Protein AF-A0A3B3ZTT0-F1 (afdb_monomer)

Secondary structure (DSSP, 8-state):
---------------------SS-HHHHHHHHHHHHHHHHHHHHHHHHS-SHHHHHHHHHT-S-HHHHHHHHHHHHHHHHHHHHHHHHHHHHHHHHHHHHHHHHHHHHHHHHHHHHHHHHHHHHHHHHHHHHHHHHHHHHHH-SHHHHHHHHHHHHHHHSS--HHHHHHHHHHHHHHHHHHHHHHHHHHHHHHHHHHHHHHHHHHHHHHHHHHHHHHHHHHHHHHHHTGGGS---------------

InterPro domains:
  IPR051293 Microtubule-associated tumor suppressor/Coiled-coil domain-containing protein 69 [PTHR24200] (28-184)
  IPR060408 MTUS1/CCDC69, second coiled-coil domain [PF27558] (164-227)

Solvent-accessible surface area (backbone atoms only — not comparable to full-atom values): 14597 Å² total; per-residue (Å²): 132,89,83,80,81,79,79,79,80,92,79,80,82,87,72,88,82,75,88,80,97,68,95,56,70,64,65,55,50,50,55,52,46,54,51,50,53,52,51,50,53,51,50,53,50,41,72,68,42,74,60,69,70,56,30,51,58,61,51,73,77,51,93,53,62,70,59,48,53,52,52,50,52,50,52,52,48,53,52,51,50,53,51,51,53,51,49,53,52,48,52,52,52,53,48,54,53,50,53,52,50,50,53,51,51,51,53,50,51,52,51,51,52,52,51,50,54,52,52,49,53,52,51,53,53,52,51,52,51,49,50,53,50,51,50,51,53,48,51,59,71,70,44,57,58,70,59,51,52,53,50,48,56,51,46,35,74,74,71,40,76,90,43,74,67,54,57,51,50,50,55,53,51,49,52,53,49,52,54,51,49,50,54,50,50,52,53,52,52,51,51,51,51,53,53,50,52,53,51,54,51,47,66,60,44,53,59,52,53,54,50,51,52,50,53,50,52,50,49,51,53,52,52,50,51,62,77,48,50,93,74,62,88,83,80,86,77,85,89,80,85,83,89,79,86,89,132

pLDDT: mean 83.32, std 19.24, range [33.19, 98.62]

Sequence (247 aa):
GKKSEKRLNLSKLDCPLLLDPSCGSDVCLEKQLEKFEWQLRTLKEVLSANGNAARAELLKGHAHEEVCALVNSILDKVKTETTADLNVSFEQKSKATSEEHERRVEGTTATVTILQLLLFGQVEALTSELQVYNELKRRVKESTLKRDLKRNIQGMLAHGSPGAFWESEQESLLFVIEMKAEQVEDMYQSRQQLSKEQQELKLALDPQLSLNQRLSQEKEQLVFKIRHRDSYPSMHLSAMVPEIAPR

Radius of gyration: 53.03 Å; Cα contacts (8 Å, |Δi|>4): 18; chains: 1; bounding box: 94×69×154 Å

Organism: NCBI:txid409849

Mean predicted aligned error: 19.18 Å

Foldseek 3Di:
DDDDDDDDDPPDPDDPDDDDDDPDPVVVVVVVVVLVVVLVVLVVQLVPDDDDVSNVVSLVPDPDPVSSVVVVVVVVVCVVVVVVVVVVVVVVVVVVVVVVVVVVVVVVVVVVVVVVVVVVVVVVVVVVVVVVVVVVVVCVVVDCVVVVVVVQVVCCVVPNPPDPVVVVVVVVVVVVVVVVVVVVVVVVVVVVVVVVVVVVVVVVVVVVVVVVVVVVVVVVVVVVCVVCVVPDDDDDDDDDDDDDDDD

Structure (mmCIF, N/CA/C/O backbone):
data_AF-A0A3B3ZTT0-F1
#
_entry.id   AF-A0A3B3ZTT0-F1
#
loop_
_atom_site.group_PDB
_atom_site.id
_atom_site.type_symbol
_atom_site.label_atom_id
_atom_site.label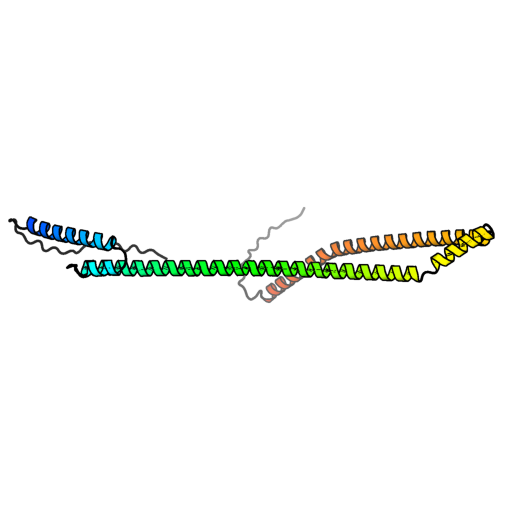_alt_id
_atom_site.label_comp_id
_atom_site.label_asym_id
_atom_site.label_entity_id
_atom_site.label_seq_id
_atom_site.pdbx_PDB_ins_code
_atom_site.Cartn_x
_atom_site.Cartn_y
_atom_site.Cartn_z
_atom_site.occupancy
_atom_site.B_iso_or_equiv
_atom_site.auth_seq_id
_atom_site.auth_comp_id
_atom_site.auth_asym_id
_atom_site.auth_atom_id
_atom_site.pdbx_PDB_model_num
ATOM 1 N N . GLY A 1 1 ? -10.676 15.640 52.744 1.00 40.28 1 GLY A N 1
ATOM 2 C CA . GLY A 1 1 ? -11.708 16.204 53.639 1.00 40.28 1 GLY A CA 1
ATOM 3 C C . GLY A 1 1 ? -11.510 15.649 55.034 1.00 40.28 1 GLY A C 1
ATOM 4 O O . GLY A 1 1 ? -11.275 14.457 55.160 1.00 40.28 1 GLY A O 1
ATOM 5 N N . LYS A 1 2 ? -11.509 16.518 56.051 1.00 39.66 2 LYS A N 1
ATOM 6 C CA . LYS A 1 2 ? -11.227 16.212 57.464 1.00 39.66 2 LYS A CA 1
ATOM 7 C C . LYS A 1 2 ? -12.210 15.163 58.014 1.00 39.66 2 LYS A C 1
ATOM 9 O O . LYS A 1 2 ? -13.415 15.381 57.959 1.00 39.66 2 LYS A O 1
ATOM 14 N N . LYS A 1 3 ? -11.694 14.050 58.546 1.00 39.16 3 LYS A N 1
ATOM 15 C CA . LYS A 1 3 ? -12.473 12.998 59.218 1.00 39.16 3 LYS A CA 1
ATOM 16 C C . LYS A 1 3 ? -12.658 13.421 60.681 1.00 39.16 3 LYS A C 1
ATOM 18 O O . LYS A 1 3 ? -11.725 13.327 61.470 1.00 39.16 3 LYS A O 1
ATOM 23 N N . SER A 1 4 ? -13.813 13.991 61.016 1.00 38.28 4 SER A N 1
ATOM 24 C CA . SER A 1 4 ? -14.170 14.355 62.389 1.00 38.28 4 SER A CA 1
ATOM 25 C C . SER A 1 4 ? -14.710 13.129 63.122 1.00 38.28 4 SER A C 1
ATOM 27 O O . SER A 1 4 ? -15.828 12.667 62.907 1.00 38.28 4 SER A O 1
ATOM 29 N N . GLU A 1 5 ? -13.860 12.599 63.989 1.00 39.69 5 GLU A N 1
ATOM 30 C CA . GLU A 1 5 ? -14.126 11.524 64.932 1.00 39.69 5 GLU A CA 1
ATOM 31 C C . GLU A 1 5 ? -15.083 12.045 66.021 1.00 39.69 5 GLU A C 1
ATOM 33 O O . GLU A 1 5 ? -14.688 12.754 66.947 1.00 39.69 5 GLU A O 1
ATOM 38 N N . LYS A 1 6 ? -16.383 11.763 65.889 1.00 42.00 6 LYS A N 1
ATOM 39 C CA . LYS A 1 6 ? -17.355 12.040 66.954 1.00 42.00 6 LYS A CA 1
ATOM 40 C C . LYS A 1 6 ? -17.303 10.899 67.968 1.00 42.00 6 LYS A C 1
ATOM 42 O O . LYS A 1 6 ? -17.959 9.877 67.789 1.00 42.00 6 LYS A O 1
ATOM 47 N N . ARG A 1 7 ? -16.532 11.089 69.044 1.00 40.25 7 ARG A N 1
ATOM 48 C CA . ARG A 1 7 ? -16.700 10.317 70.283 1.00 40.25 7 ARG A CA 1
ATOM 49 C C . ARG A 1 7 ? -18.101 10.599 70.825 1.00 40.25 7 ARG A C 1
ATOM 51 O O . ARG A 1 7 ? -18.398 11.727 71.211 1.00 40.25 7 ARG A O 1
ATOM 58 N N . LEU A 1 8 ? -18.962 9.588 70.826 1.00 41.12 8 LEU A N 1
ATOM 59 C CA . LEU A 1 8 ? -20.221 9.636 71.557 1.00 41.12 8 LEU A CA 1
ATOM 60 C C . LEU A 1 8 ? -19.897 9.505 73.049 1.00 41.12 8 LEU A C 1
ATOM 62 O O . LEU A 1 8 ? -19.355 8.497 73.494 1.00 41.12 8 LEU A O 1
ATOM 66 N N . ASN A 1 9 ? -20.176 10.575 73.792 1.00 34.62 9 ASN A N 1
ATOM 67 C CA . ASN A 1 9 ? -20.082 10.621 75.244 1.00 34.62 9 ASN A CA 1
ATOM 68 C C . ASN A 1 9 ? -21.103 9.648 75.842 1.00 34.62 9 ASN A C 1
ATOM 70 O O . ASN A 1 9 ? -22.309 9.864 75.736 1.00 34.62 9 ASN A O 1
ATOM 74 N N . LEU A 1 10 ? -20.612 8.585 76.476 1.00 39.50 10 LEU A N 1
ATOM 75 C CA . LEU A 1 10 ? -21.408 7.609 77.217 1.00 39.50 10 LEU A CA 1
ATOM 76 C C . LEU A 1 10 ? -21.680 8.123 78.645 1.00 39.50 10 LEU A C 1
ATOM 78 O O . LEU A 1 10 ? -21.295 7.508 79.633 1.00 39.50 10 LEU A O 1
ATOM 82 N N . SER A 1 11 ? -22.283 9.304 78.767 1.00 43.44 11 SER A N 1
ATOM 83 C CA . SER A 1 11 ? -22.574 9.925 80.063 1.00 43.44 11 SER A CA 1
ATOM 84 C C . SER A 1 11 ? -23.983 10.508 80.098 1.00 43.44 11 SER A C 1
ATOM 86 O O . SER A 1 11 ? -24.168 11.720 80.034 1.00 43.44 11 SER A O 1
ATOM 88 N N . LYS A 1 12 ? -24.971 9.610 80.178 1.00 43.94 12 LYS A N 1
ATOM 89 C CA . LYS A 1 12 ? -26.252 9.767 80.898 1.00 43.94 12 LYS A CA 1
ATOM 90 C C . LYS A 1 12 ? -27.183 8.611 80.538 1.00 43.94 12 LYS A C 1
ATOM 92 O O . LYS A 1 12 ? -28.014 8.708 79.644 1.00 43.94 12 LYS A O 1
ATOM 97 N N . LEU A 1 13 ? -27.015 7.502 81.245 1.00 39.75 13 LEU A N 1
ATOM 98 C CA . LEU A 1 13 ? -28.144 6.656 81.608 1.00 39.75 13 LEU A CA 1
ATOM 99 C C . LEU A 1 13 ? -28.336 6.905 83.100 1.00 39.75 13 LEU A C 1
ATOM 101 O O . LEU A 1 13 ? -27.590 6.390 83.928 1.00 39.75 13 LEU A O 1
ATOM 105 N N . ASP A 1 14 ? -29.261 7.810 83.408 1.00 34.56 14 ASP A N 1
ATOM 106 C CA . ASP A 1 14 ? -29.741 8.040 84.762 1.00 34.56 14 ASP A CA 1
ATOM 107 C C . ASP A 1 14 ? -30.447 6.756 85.225 1.00 34.56 14 ASP A C 1
ATOM 109 O O . ASP A 1 14 ? -31.574 6.474 84.826 1.00 34.56 14 ASP A O 1
ATOM 113 N N . CYS A 1 15 ? -29.758 5.949 86.033 1.00 33.19 15 CYS A N 1
ATOM 114 C CA . CYS A 1 15 ? -30.364 4.887 86.830 1.00 33.19 15 CYS A CA 1
ATOM 115 C C . CYS A 1 15 ? -30.789 5.486 88.178 1.00 33.19 15 CYS A C 1
ATOM 117 O O . CYS A 1 15 ? -29.911 5.812 88.981 1.00 33.19 15 CYS A O 1
ATOM 119 N N . PRO A 1 16 ? -32.090 5.591 88.500 1.00 43.44 16 PRO A N 1
ATOM 120 C CA . PRO A 1 16 ? -32.518 5.845 89.864 1.00 43.44 16 PRO A CA 1
ATOM 121 C C . PRO A 1 16 ? -32.470 4.514 90.627 1.00 43.44 16 PRO A C 1
ATOM 123 O O . PRO A 1 16 ? -33.457 3.788 90.704 1.00 43.44 16 PRO A O 1
ATOM 126 N N . LEU A 1 17 ? -31.300 4.168 91.168 1.00 48.03 17 LEU A N 1
ATOM 127 C CA . LEU A 1 17 ? -31.192 3.133 92.196 1.00 48.03 17 LEU A CA 1
ATOM 128 C C . LEU A 1 17 ? -31.493 3.767 93.556 1.00 48.03 17 LEU A C 1
ATOM 130 O O . LEU A 1 17 ? -30.609 4.332 94.200 1.00 48.03 17 LEU A O 1
ATOM 134 N N . LEU A 1 18 ? -32.750 3.663 93.986 1.00 44.00 18 LEU A N 1
ATOM 135 C CA . LEU A 1 18 ? -33.117 3.749 95.396 1.00 44.00 18 LEU A CA 1
ATOM 136 C C . LEU A 1 18 ? -33.292 2.327 95.948 1.00 44.00 18 LEU A C 1
ATOM 138 O O . LEU A 1 18 ? -34.073 1.535 95.432 1.00 44.00 18 LEU A O 1
ATOM 142 N N . LEU A 1 19 ? -32.475 2.061 96.966 1.00 50.31 19 LEU A N 1
ATOM 143 C CA . LEU A 1 19 ? -32.403 0.941 97.906 1.00 50.31 19 LEU A CA 1
ATOM 144 C C . LEU A 1 19 ? -33.664 0.068 98.101 1.00 50.31 19 LEU A C 1
ATOM 146 O O . LEU A 1 19 ? -34.701 0.598 98.481 1.00 50.31 19 LEU A O 1
ATOM 150 N N . ASP A 1 20 ? -33.496 -1.265 98.022 1.00 34.84 20 ASP A N 1
ATOM 151 C CA . ASP A 1 20 ? -33.743 -2.196 99.151 1.00 34.84 20 ASP A CA 1
ATOM 152 C C . ASP A 1 20 ? -33.132 -3.609 98.888 1.00 34.84 20 ASP A C 1
ATOM 154 O O . ASP A 1 20 ? -33.219 -4.098 97.756 1.00 34.84 20 ASP A O 1
ATOM 158 N N . PRO A 1 21 ? -32.505 -4.302 99.869 1.00 57.16 21 PRO A N 1
ATOM 159 C CA . PRO A 1 21 ? -31.905 -5.627 99.701 1.00 57.16 21 PRO A CA 1
ATOM 160 C C . PRO A 1 21 ? -32.820 -6.731 100.258 1.00 57.16 21 PRO A C 1
ATOM 162 O O . PRO A 1 21 ? -32.670 -7.177 101.392 1.00 57.16 21 PRO A O 1
ATOM 165 N N . SER A 1 22 ? -33.768 -7.209 99.454 1.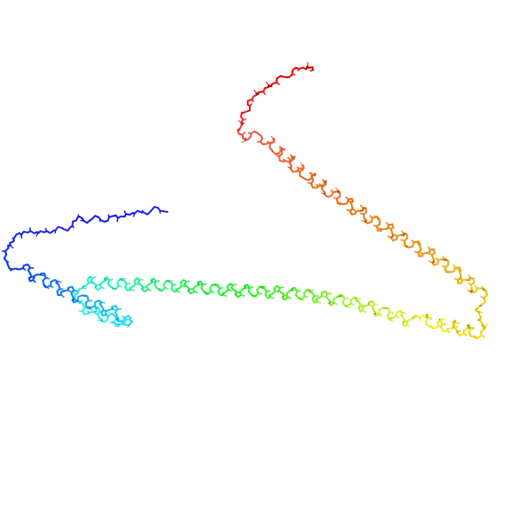00 40.62 22 SER A N 1
ATOM 166 C CA . SER A 1 22 ? -34.510 -8.441 99.749 1.00 40.62 22 SER A CA 1
ATOM 167 C C . SER A 1 22 ? -35.055 -9.041 98.455 1.00 40.62 22 SER A C 1
ATOM 169 O O . SER A 1 22 ? -35.802 -8.386 97.739 1.00 40.62 22 SER A O 1
ATOM 171 N N . CYS A 1 23 ? -34.596 -10.256 98.133 1.00 44.19 23 CYS A N 1
ATOM 172 C CA . CYS A 1 23 ? -35.144 -11.213 97.159 1.00 44.19 23 CYS A CA 1
ATOM 173 C C . CYS A 1 23 ? -36.031 -10.618 96.036 1.00 44.19 23 CYS A C 1
ATOM 175 O O . CYS A 1 23 ? -37.248 -10.530 96.160 1.00 44.19 23 CYS A O 1
ATOM 177 N N . GLY A 1 24 ? -35.421 -10.225 94.913 1.00 45.81 24 GLY A N 1
ATOM 178 C CA . GLY A 1 24 ? -36.157 -9.694 93.752 1.00 45.81 24 GLY A CA 1
ATOM 179 C C . GLY A 1 24 ? -35.279 -9.278 92.569 1.00 45.81 24 GLY A C 1
ATOM 180 O O . GLY A 1 24 ? -35.748 -9.243 91.434 1.00 45.81 24 GLY A O 1
ATOM 181 N N . SER A 1 25 ? -33.989 -9.030 92.818 1.00 55.38 25 SER A N 1
ATOM 182 C CA . SER A 1 25 ? -33.006 -8.689 91.779 1.00 55.38 25 SER A CA 1
ATOM 183 C C . SER A 1 25 ? -32.739 -9.855 90.813 1.00 55.38 25 SER A C 1
ATOM 185 O O . SER A 1 25 ? -32.658 -9.651 89.606 1.00 55.38 25 SER A O 1
ATOM 187 N N . ASP A 1 26 ? -32.689 -11.087 91.332 1.00 59.09 26 ASP A N 1
ATOM 188 C CA . ASP A 1 26 ? -32.352 -12.291 90.555 1.00 59.09 26 ASP A CA 1
ATOM 189 C C . ASP A 1 26 ? -33.461 -12.652 89.550 1.00 59.09 26 ASP A C 1
ATOM 191 O O . ASP A 1 26 ? -33.220 -12.770 88.356 1.00 59.09 26 ASP A O 1
ATOM 195 N N . VAL A 1 27 ? -34.721 -12.645 90.003 1.00 67.81 27 VAL A N 1
ATOM 196 C CA . VAL A 1 27 ? -35.912 -12.925 89.173 1.00 67.81 27 VAL A CA 1
ATOM 197 C C . VAL A 1 27 ? -36.123 -11.872 88.070 1.00 67.81 27 VAL A C 1
ATOM 199 O O . VAL A 1 27 ? -36.676 -12.168 87.010 1.00 67.81 27 VAL A O 1
ATOM 202 N N . CYS A 1 28 ? -35.705 -10.624 88.303 1.00 75.75 28 CYS A N 1
ATOM 203 C CA . CYS A 1 28 ? -35.768 -9.557 87.302 1.00 75.75 28 CYS A CA 1
ATOM 204 C C . CYS A 1 28 ? -34.729 -9.769 86.189 1.00 75.75 28 CYS A C 1
ATOM 206 O O . CYS A 1 28 ? -35.052 -9.656 85.003 1.00 75.75 28 CYS A O 1
ATOM 208 N N . LEU A 1 29 ? -33.501 -10.137 86.569 1.00 81.44 29 LEU A N 1
ATOM 209 C CA . LEU A 1 29 ? -32.421 -10.449 85.634 1.00 81.44 29 LEU A CA 1
ATOM 210 C C . LEU A 1 29 ? -32.712 -11.723 84.834 1.00 81.44 29 LEU A C 1
ATOM 212 O O . LEU A 1 29 ? -32.470 -11.739 83.631 1.00 81.44 29 LEU A O 1
ATOM 216 N N . GLU A 1 30 ? -33.299 -12.743 85.459 1.00 83.44 30 GLU A N 1
ATOM 217 C CA . GLU A 1 30 ? -33.661 -14.015 84.823 1.00 83.44 30 GLU A CA 1
ATOM 218 C C . GLU A 1 30 ? -34.714 -13.819 83.718 1.00 83.44 30 GLU A C 1
ATOM 220 O O . GLU A 1 30 ? -34.525 -14.257 82.584 1.00 83.44 30 GLU A O 1
ATOM 225 N N . LYS A 1 31 ? -35.756 -13.018 83.981 1.00 84.38 31 LYS A N 1
ATOM 226 C CA . LYS A 1 31 ? -36.756 -12.626 82.966 1.00 84.38 31 LYS A CA 1
ATOM 227 C C . LYS A 1 31 ? -36.165 -11.785 81.837 1.00 84.38 31 LYS A C 1
ATOM 229 O O . LYS A 1 31 ? -36.590 -11.882 80.684 1.00 84.38 31 LYS A O 1
ATOM 234 N N . GLN A 1 32 ? -35.204 -10.923 82.158 1.00 83.69 32 GLN A N 1
ATOM 235 C CA . GLN A 1 32 ? -34.498 -10.130 81.156 1.00 83.69 32 GLN A CA 1
ATOM 236 C C . GLN A 1 32 ? -33.601 -11.019 80.279 1.00 83.69 32 GLN A C 1
ATOM 238 O O . GLN A 1 32 ? -33.486 -10.779 79.076 1.00 83.69 32 GLN A O 1
ATOM 243 N N . LEU A 1 33 ? -33.009 -12.062 80.861 1.00 87.06 33 LEU A N 1
ATOM 244 C CA . LEU A 1 33 ? -32.172 -13.033 80.169 1.00 87.06 33 LEU A CA 1
ATOM 245 C C . LEU A 1 33 ? -33.007 -13.931 79.242 1.00 87.06 33 LEU A C 1
ATOM 247 O O . LEU A 1 33 ? -32.684 -14.017 78.060 1.00 87.06 33 LEU A O 1
ATOM 251 N N . GLU A 1 34 ? -34.144 -14.463 79.705 1.00 86.94 34 GLU A N 1
ATOM 252 C CA . GLU A 1 34 ? -35.106 -15.204 78.865 1.00 86.94 34 GLU A CA 1
ATOM 253 C C . GLU A 1 34 ? -35.576 -14.378 77.657 1.00 86.94 34 GLU A C 1
ATOM 255 O O . GLU A 1 34 ? -35.673 -14.879 76.532 1.00 86.94 34 GLU A O 1
ATOM 260 N N . LYS A 1 35 ? -35.820 -13.077 77.866 1.00 84.94 35 LYS A N 1
ATOM 261 C CA . LYS A 1 35 ? -36.180 -12.141 76.796 1.00 84.94 35 LYS A CA 1
ATOM 262 C C . LYS A 1 35 ? -35.065 -12.015 75.754 1.00 84.94 35 LYS A C 1
ATOM 264 O O . LYS A 1 35 ? -35.353 -12.080 74.558 1.00 84.94 35 LYS A O 1
ATOM 269 N N . PHE A 1 36 ? -33.811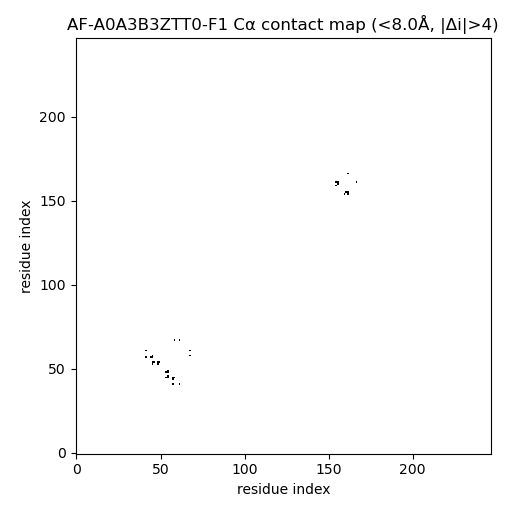 -11.846 76.178 1.00 87.50 36 PHE A N 1
ATOM 270 C CA . PHE A 1 36 ? -32.676 -11.766 75.253 1.00 87.50 36 PHE A CA 1
ATOM 271 C C . PHE A 1 36 ? -32.416 -13.091 74.527 1.00 87.50 36 PHE A C 1
ATOM 273 O O . PHE A 1 36 ? -32.143 -13.081 73.326 1.00 87.50 36 PHE A O 1
ATOM 280 N N . GLU A 1 37 ? -32.541 -14.230 75.207 1.00 89.44 37 GLU A N 1
ATOM 281 C CA . GLU A 1 37 ? -32.395 -15.555 74.596 1.00 89.44 37 GLU A CA 1
ATOM 282 C C . GLU A 1 37 ? -33.454 -15.812 73.521 1.00 89.44 37 GLU A C 1
ATOM 284 O O . GLU A 1 37 ? -33.148 -16.333 72.442 1.00 89.44 37 GLU A O 1
ATOM 289 N N . TRP A 1 38 ? -34.696 -15.406 73.781 1.00 88.62 38 TRP A N 1
ATOM 290 C CA . TRP A 1 38 ? -35.777 -15.514 72.811 1.00 88.62 38 TRP A CA 1
ATOM 291 C C . TRP A 1 38 ? -35.575 -14.585 71.602 1.00 88.62 38 TRP A C 1
ATOM 293 O O . TRP A 1 38 ? -35.753 -15.013 70.454 1.00 88.62 38 TRP A O 1
ATOM 303 N N . GLN A 1 39 ? -35.118 -13.348 71.832 1.00 87.00 39 GLN A N 1
ATOM 304 C CA . GLN A 1 39 ? -34.737 -12.418 70.762 1.00 87.00 39 GLN A CA 1
ATOM 305 C C . GLN A 1 39 ? -33.609 -12.992 69.893 1.00 87.00 39 GLN A C 1
ATOM 307 O O . GLN A 1 39 ? -33.697 -12.961 68.666 1.00 87.00 39 GLN A O 1
ATOM 312 N N . LEU A 1 40 ? -32.577 -13.573 70.511 1.00 88.81 40 LEU A N 1
ATOM 313 C CA . LEU A 1 40 ? -31.460 -14.221 69.817 1.00 88.81 40 LEU A CA 1
ATOM 314 C C . LEU A 1 40 ? -31.910 -15.412 68.969 1.00 88.81 40 LEU A C 1
ATOM 316 O O . LEU A 1 40 ? -31.466 -15.553 67.826 1.00 88.81 40 LEU A O 1
ATOM 320 N N . ARG A 1 41 ? -32.794 -16.261 69.505 1.00 88.75 41 ARG A N 1
ATOM 321 C CA . ARG A 1 41 ? -33.341 -17.420 68.785 1.00 88.75 41 ARG A CA 1
ATOM 322 C C . ARG A 1 41 ? -34.098 -16.980 67.534 1.00 88.75 41 ARG A C 1
ATOM 324 O O . ARG A 1 41 ? -33.803 -17.467 66.445 1.00 88.75 41 ARG A O 1
ATOM 331 N N . THR A 1 42 ? -34.976 -15.991 67.679 1.00 84.06 42 THR A N 1
ATOM 332 C CA . THR A 1 42 ? -35.755 -15.443 66.560 1.00 84.06 42 THR A CA 1
ATOM 333 C C . THR A 1 42 ? -34.853 -14.774 65.521 1.00 84.06 42 THR A C 1
ATOM 335 O O . THR A 1 42 ? -34.999 -15.007 64.322 1.00 84.06 42 THR A O 1
ATOM 338 N N . LEU A 1 43 ? -33.856 -13.996 65.956 1.00 88.25 43 LEU A N 1
ATOM 339 C CA . LEU A 1 43 ? -32.898 -13.351 65.055 1.00 88.25 43 LEU A CA 1
ATOM 340 C C . LEU A 1 43 ? -32.116 -14.383 64.229 1.00 88.25 43 LEU A C 1
ATOM 342 O O . LEU A 1 43 ? -31.920 -14.204 63.027 1.00 88.25 43 LEU A O 1
ATOM 346 N N . LYS A 1 44 ? -31.698 -15.488 64.857 1.00 90.19 44 LYS A N 1
ATOM 347 C CA . LYS A 1 44 ? -30.987 -16.580 64.184 1.00 90.19 44 LYS A CA 1
ATOM 348 C C . LYS A 1 44 ? -31.852 -17.247 63.113 1.00 90.19 44 LYS A C 1
ATOM 350 O O . LYS A 1 44 ? -31.347 -17.526 62.025 1.00 90.19 44 LYS A O 1
ATOM 355 N N . GLU A 1 45 ? -33.133 -17.469 63.391 1.00 90.12 45 GLU A N 1
ATOM 356 C CA . GLU A 1 45 ? -34.089 -18.018 62.422 1.00 90.12 45 GLU A CA 1
ATOM 357 C C . GLU A 1 45 ? -34.312 -17.061 61.242 1.00 90.12 45 GLU A C 1
ATOM 359 O O . GLU A 1 45 ? -34.227 -17.485 60.090 1.00 90.12 45 GLU A O 1
ATOM 364 N N . VAL A 1 46 ? -34.483 -15.760 61.503 1.00 89.94 46 VAL A N 1
ATOM 365 C CA . VAL A 1 46 ? -34.647 -14.731 60.459 1.00 89.94 46 VAL A CA 1
ATOM 366 C C . VAL A 1 46 ? -33.404 -14.622 59.569 1.00 89.94 46 VAL A C 1
ATOM 368 O O . VAL A 1 46 ? -33.520 -14.579 58.343 1.00 89.94 46 VAL A O 1
ATOM 371 N N . LEU A 1 47 ? -32.203 -14.621 60.154 1.00 87.69 47 LEU A N 1
ATOM 372 C CA . LEU A 1 47 ? -30.950 -14.566 59.392 1.00 87.69 47 LEU A CA 1
ATOM 373 C C . LEU A 1 47 ? -30.711 -15.838 58.561 1.00 87.69 47 LEU A C 1
ATOM 375 O O . LEU A 1 47 ? -30.115 -15.760 57.488 1.00 87.69 47 LEU A O 1
ATOM 379 N N . SER A 1 48 ? -31.202 -16.990 59.027 1.00 91.44 48 SER A N 1
ATOM 380 C CA . SER A 1 48 ? -31.054 -18.283 58.338 1.00 91.44 48 SER A CA 1
ATOM 381 C C . SER A 1 48 ? -32.144 -18.545 57.293 1.00 91.44 48 SER A C 1
ATOM 383 O O . SER A 1 48 ? -31.959 -19.375 56.403 1.00 91.44 48 SER A O 1
ATOM 385 N N . ALA A 1 49 ? -33.287 -17.861 57.384 1.00 90.25 49 ALA A N 1
ATOM 386 C CA . ALA A 1 49 ? -34.400 -18.045 56.465 1.00 90.25 49 ALA A CA 1
ATOM 387 C C . ALA A 1 49 ? -34.021 -17.642 55.033 1.00 90.25 49 ALA A C 1
ATOM 389 O O . ALA A 1 49 ? -33.336 -16.639 54.804 1.00 90.25 49 ALA A O 1
ATOM 390 N N . ASN A 1 50 ? -34.498 -18.418 54.057 1.00 89.62 50 ASN A N 1
ATOM 391 C CA . ASN A 1 50 ? -34.257 -18.160 52.644 1.00 89.62 50 ASN A CA 1
ATOM 392 C C . ASN A 1 50 ? -35.396 -17.323 52.044 1.00 89.62 50 ASN A C 1
ATOM 394 O O . ASN A 1 50 ? -36.555 -17.735 52.045 1.00 89.62 50 ASN A O 1
ATOM 398 N N . GLY A 1 51 ? -35.052 -16.158 51.497 1.00 85.31 51 GLY A N 1
ATOM 399 C CA . GLY A 1 51 ? -36.005 -15.261 50.847 1.00 85.31 51 GLY A CA 1
ATOM 400 C C . GLY A 1 51 ? -36.770 -14.332 51.797 1.00 85.31 51 GLY A C 1
ATOM 401 O O . GLY A 1 51 ? -36.945 -14.588 52.987 1.00 85.31 51 GLY A O 1
ATOM 402 N N . ASN A 1 52 ? -37.238 -13.211 51.245 1.00 86.88 52 ASN A N 1
ATOM 403 C CA . ASN A 1 52 ? -37.853 -12.135 52.029 1.00 86.88 52 ASN A CA 1
ATOM 404 C C . ASN A 1 52 ? -39.218 -12.506 52.619 1.00 86.88 52 ASN A C 1
ATOM 406 O O . ASN A 1 52 ? -39.545 -12.040 53.705 1.00 86.88 52 ASN A O 1
ATOM 410 N N . ALA A 1 53 ? -39.998 -13.352 51.941 1.00 86.69 53 ALA A N 1
ATOM 411 C CA . ALA A 1 53 ? -41.319 -13.757 52.421 1.00 86.69 53 ALA A CA 1
ATOM 412 C C . ALA A 1 53 ? -41.236 -14.563 53.731 1.00 86.69 53 ALA A C 1
ATOM 414 O O . ALA A 1 53 ? -41.950 -14.263 54.682 1.00 86.69 53 ALA A O 1
ATOM 415 N N . ALA A 1 54 ? -40.307 -15.524 53.814 1.00 88.12 54 ALA A N 1
ATOM 416 C CA . ALA A 1 54 ? -40.091 -16.324 55.020 1.00 88.12 54 ALA A CA 1
ATOM 417 C C . ALA A 1 54 ? -39.590 -15.471 56.200 1.00 88.12 54 ALA A C 1
ATOM 419 O O . ALA A 1 54 ? -40.043 -15.635 57.329 1.00 88.12 54 ALA A O 1
ATOM 420 N N . ARG A 1 55 ? -38.699 -14.507 55.931 1.00 89.50 55 ARG A N 1
ATOM 421 C CA . ARG A 1 55 ? -38.191 -13.555 56.935 1.00 89.50 55 ARG A CA 1
ATOM 422 C C . ARG A 1 55 ? -39.282 -12.626 57.471 1.00 89.50 55 ARG A C 1
ATOM 424 O O . ARG A 1 55 ? -39.316 -12.365 58.668 1.00 89.50 55 ARG A O 1
ATOM 431 N N . ALA A 1 56 ? -40.175 -12.152 56.601 1.00 87.06 56 ALA A N 1
ATOM 432 C CA . ALA A 1 56 ? -41.270 -11.261 56.977 1.00 87.06 56 ALA A CA 1
ATOM 433 C C . ALA A 1 56 ? -42.306 -11.950 57.881 1.00 87.06 56 ALA A C 1
ATOM 435 O O . ALA A 1 56 ? -42.776 -11.342 58.840 1.00 87.06 56 ALA A O 1
ATOM 436 N N . GLU A 1 57 ? -42.631 -13.219 57.615 1.00 87.81 57 GLU A N 1
ATOM 437 C CA . GLU A 1 57 ? -43.538 -13.999 58.470 1.00 87.81 57 GLU A CA 1
ATOM 438 C C . GLU A 1 57 ? -42.946 -14.263 59.863 1.00 87.81 57 GLU A C 1
ATOM 440 O O . GLU A 1 57 ? -43.644 -14.099 60.862 1.00 87.81 57 GLU A O 1
ATOM 445 N N . LEU A 1 58 ? -41.646 -14.567 59.959 1.00 87.25 58 LEU A N 1
ATOM 446 C CA . LEU A 1 58 ? -40.962 -14.757 61.248 1.00 87.25 58 LEU A CA 1
ATOM 447 C C . LEU A 1 58 ? -40.936 -13.480 62.110 1.00 87.25 58 LEU A C 1
ATOM 449 O O . LEU A 1 58 ? -40.996 -13.557 63.335 1.00 87.25 58 LEU A O 1
ATOM 453 N N . LEU A 1 59 ? -40.885 -12.299 61.486 1.00 86.06 59 LEU A N 1
ATOM 454 C CA . LEU A 1 59 ? -40.862 -11.012 62.191 1.00 86.06 59 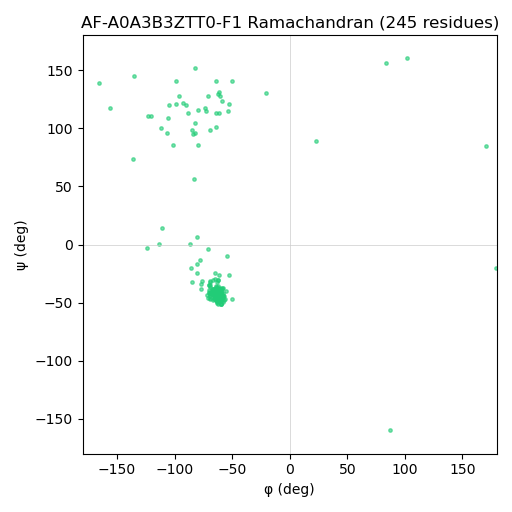LEU A CA 1
ATOM 455 C C . LEU A 1 59 ? -42.251 -10.542 62.661 1.00 86.06 59 LEU A C 1
ATOM 457 O O . LEU A 1 59 ? -42.329 -9.803 63.642 1.00 86.06 59 LEU A O 1
ATOM 461 N N . LYS A 1 60 ? -43.348 -10.980 62.021 1.00 83.38 60 LYS A N 1
ATOM 462 C CA . LYS A 1 60 ? -44.728 -10.616 62.414 1.00 83.38 60 LYS A CA 1
ATOM 463 C C . LYS A 1 60 ? -45.110 -11.092 63.818 1.00 83.38 60 LYS A C 1
ATOM 465 O O . LYS A 1 60 ? -45.932 -10.455 64.467 1.00 83.38 60 LYS A O 1
ATOM 470 N N . GLY A 1 61 ? -44.541 -12.207 64.275 1.00 71.31 61 GLY A N 1
ATOM 471 C CA . GLY A 1 61 ? -44.828 -12.792 65.590 1.00 71.31 61 GLY A CA 1
ATOM 472 C C . GLY A 1 61 ? -43.974 -12.241 66.735 1.00 71.31 61 GLY A C 1
ATOM 473 O O . GLY A 1 61 ? -44.107 -12.707 67.866 1.00 71.31 61 GLY A O 1
ATOM 474 N N . HIS A 1 62 ? -43.068 -11.293 66.469 1.00 78.75 62 HIS A N 1
ATOM 475 C CA . HIS A 1 62 ? -42.069 -10.889 67.450 1.00 78.75 62 HIS A CA 1
ATOM 476 C C . HIS A 1 62 ? -42.551 -9.726 68.340 1.00 78.75 62 HIS A C 1
ATOM 478 O O . HIS A 1 62 ? -42.816 -8.629 67.862 1.00 78.75 62 HIS A O 1
ATOM 484 N N . ALA A 1 63 ? -42.613 -9.939 69.659 1.00 76.12 63 ALA A N 1
ATOM 485 C CA . ALA A 1 63 ? -43.143 -8.989 70.645 1.00 76.12 63 ALA A CA 1
ATOM 486 C C . ALA A 1 63 ? -42.261 -7.746 70.902 1.00 76.12 63 ALA A C 1
ATOM 488 O O . ALA A 1 63 ? -42.632 -6.881 71.693 1.00 76.12 63 ALA A O 1
ATOM 489 N N . HIS A 1 64 ? -41.072 -7.658 70.295 1.00 81.69 64 HIS A N 1
ATOM 490 C CA . HIS A 1 64 ? -40.168 -6.514 70.447 1.00 81.69 64 HIS A CA 1
ATOM 491 C C . HIS A 1 64 ? -40.049 -5.712 69.156 1.00 81.69 64 HIS A C 1
ATOM 493 O O . HIS A 1 64 ? -39.299 -6.072 68.248 1.00 81.69 64 HIS A O 1
ATOM 499 N N . GLU A 1 65 ? -40.786 -4.608 69.119 1.00 84.56 65 GLU A N 1
ATOM 500 C CA . GLU A 1 65 ? -40.968 -3.752 67.949 1.00 84.56 65 GLU A CA 1
ATOM 501 C C . GLU A 1 65 ? -39.671 -3.053 67.514 1.00 84.56 65 GLU A C 1
ATOM 503 O O . GLU A 1 65 ? -39.358 -3.016 66.326 1.00 84.56 65 GLU A O 1
ATOM 508 N N . GLU A 1 66 ? -38.844 -2.607 68.466 1.00 84.12 66 GLU A N 1
ATOM 509 C CA . GLU A 1 66 ? -37.554 -1.956 68.186 1.00 84.12 66 GLU A CA 1
ATOM 510 C C . GLU A 1 66 ? -36.561 -2.888 67.468 1.00 84.12 66 GLU A C 1
ATOM 512 O O . GLU A 1 66 ? -35.860 -2.475 66.543 1.00 84.12 66 GLU A O 1
ATOM 517 N N . VAL A 1 67 ? -36.532 -4.170 67.855 1.00 85.25 67 VAL A N 1
ATOM 518 C CA . VAL A 1 67 ? -35.675 -5.185 67.220 1.00 85.25 67 VAL A CA 1
ATOM 519 C C . VAL A 1 67 ? -36.162 -5.469 65.800 1.00 85.25 67 VAL A C 1
ATOM 521 O O . VAL A 1 67 ? -35.353 -5.513 64.875 1.00 85.25 67 VAL A O 1
ATOM 524 N N . CYS A 1 68 ? -37.477 -5.591 65.596 1.00 87.62 68 CYS A N 1
ATOM 525 C CA . CYS A 1 68 ? -38.060 -5.769 64.265 1.00 87.62 68 CYS A CA 1
ATOM 526 C C . CYS A 1 68 ? -37.772 -4.576 63.347 1.00 87.62 68 CYS A C 1
ATOM 528 O O . CYS A 1 68 ? -37.411 -4.767 62.186 1.00 87.62 68 CYS A O 1
ATOM 530 N N . ALA A 1 69 ? -37.888 -3.351 63.865 1.00 89.19 69 ALA A N 1
ATOM 531 C CA . ALA A 1 69 ? -37.587 -2.132 63.121 1.00 89.19 69 ALA A CA 1
ATOM 532 C C . ALA A 1 69 ? -36.112 -2.078 62.688 1.00 89.19 69 ALA A C 1
ATOM 534 O O . ALA A 1 69 ? -35.820 -1.781 61.527 1.00 89.19 69 ALA A O 1
ATOM 535 N N . LEU A 1 70 ? -35.182 -2.430 63.585 1.00 91.25 70 LEU A N 1
ATOM 536 C CA . LEU A 1 70 ? -33.754 -2.489 63.266 1.00 91.25 70 LEU A CA 1
ATOM 537 C C . LEU A 1 70 ? -33.446 -3.557 62.207 1.00 91.25 70 LEU A C 1
ATOM 539 O O . LEU A 1 70 ? -32.721 -3.278 61.252 1.00 91.25 70 LEU A O 1
ATOM 543 N N . VAL A 1 71 ? -34.007 -4.761 62.347 1.00 90.69 71 VAL A N 1
ATOM 544 C CA . VAL A 1 71 ? -33.795 -5.860 61.391 1.00 90.69 71 VAL A CA 1
ATOM 545 C C . VAL A 1 71 ? -34.325 -5.499 60.004 1.00 90.69 71 VAL A C 1
ATOM 547 O O . VAL A 1 71 ? -33.612 -5.700 59.022 1.00 90.69 71 VAL A O 1
ATOM 550 N N . ASN A 1 72 ? -35.525 -4.918 59.914 1.00 88.12 72 ASN A N 1
ATOM 551 C CA . ASN A 1 72 ? -36.086 -4.461 58.641 1.00 88.12 72 ASN A CA 1
ATOM 552 C C . ASN A 1 72 ? -35.232 -3.351 58.010 1.00 88.12 72 ASN A C 1
ATOM 554 O O . ASN A 1 72 ? -34.912 -3.435 56.829 1.00 88.12 72 ASN A O 1
ATOM 558 N N . SER A 1 73 ? -34.771 -2.377 58.801 1.00 94.56 73 SER A N 1
ATOM 559 C CA . SER A 1 73 ? -33.867 -1.313 58.337 1.00 94.56 73 SER A CA 1
ATOM 560 C C . SER A 1 73 ? -32.550 -1.863 57.772 1.00 94.56 73 SER A C 1
ATOM 562 O O . SER A 1 73 ? -32.108 -1.453 56.697 1.00 94.56 73 SER A O 1
ATOM 564 N N . ILE A 1 74 ? -31.935 -2.838 58.452 1.00 92.50 74 ILE A N 1
ATOM 565 C CA . ILE A 1 74 ? -30.721 -3.506 57.962 1.00 92.50 74 ILE A CA 1
ATOM 566 C C . ILE A 1 74 ? -31.019 -4.283 56.676 1.00 92.50 74 ILE A C 1
ATOM 568 O O . ILE A 1 74 ? -30.237 -4.198 55.732 1.00 92.50 74 ILE A O 1
ATOM 572 N N . LEU A 1 75 ? -32.136 -5.013 56.616 1.00 89.81 75 LEU A N 1
ATOM 573 C CA . LEU A 1 75 ? -32.518 -5.795 55.440 1.00 89.81 75 LEU A CA 1
ATOM 574 C C . LEU A 1 75 ? -32.762 -4.897 54.222 1.00 89.81 75 LEU A C 1
ATOM 576 O O . LEU A 1 75 ? -32.263 -5.197 53.13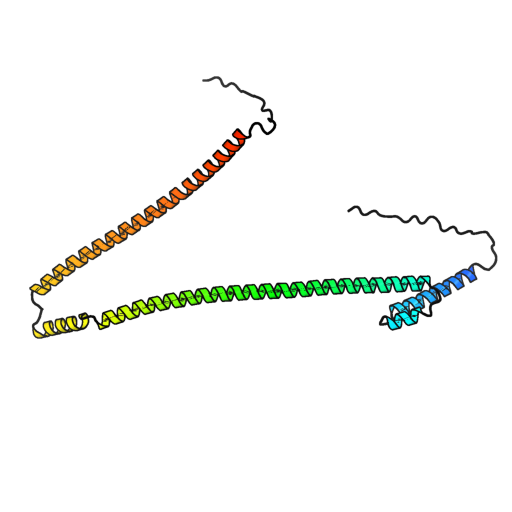6 1.00 89.81 75 LEU A O 1
ATOM 580 N N . ASP A 1 76 ? -33.468 -3.783 54.407 1.00 92.88 76 ASP A N 1
ATOM 581 C CA . ASP A 1 76 ? -33.699 -2.785 53.366 1.00 92.88 76 ASP A CA 1
ATOM 582 C C . ASP A 1 76 ? -32.385 -2.157 52.916 1.00 92.88 76 ASP A C 1
ATOM 584 O O . ASP A 1 76 ? -32.115 -2.097 51.715 1.00 92.88 76 ASP A O 1
ATOM 588 N N . LYS A 1 77 ? -31.513 -1.777 53.858 1.00 96.50 77 LYS A N 1
ATOM 589 C CA . LYS A 1 77 ? -30.198 -1.228 53.526 1.00 96.50 77 LYS A CA 1
ATOM 590 C C . LYS A 1 77 ? -29.364 -2.222 52.719 1.00 96.50 77 LYS A C 1
ATOM 592 O O . LYS A 1 77 ? -28.928 -1.874 51.626 1.00 96.50 77 LYS A O 1
ATOM 597 N N . VAL A 1 78 ? -29.222 -3.464 53.187 1.00 94.94 78 VAL A N 1
ATOM 598 C CA . VAL A 1 78 ? -28.491 -4.528 52.477 1.00 94.94 78 VAL A CA 1
ATOM 599 C C . VAL A 1 78 ? -29.083 -4.758 51.090 1.00 94.94 78 VAL A C 1
ATOM 601 O O . VAL A 1 78 ? -28.339 -4.860 50.118 1.00 94.94 78 VAL A O 1
ATOM 604 N N . LYS A 1 79 ? -30.413 -4.795 50.964 1.00 93.81 79 LYS A N 1
ATOM 605 C CA . LYS A 1 79 ? -31.090 -4.959 49.675 1.00 93.81 79 LYS A CA 1
ATOM 606 C C . LYS A 1 79 ? -30.783 -3.797 48.731 1.00 93.81 79 LYS A C 1
ATOM 608 O O . LYS A 1 79 ? -30.450 -4.042 47.574 1.00 93.81 79 LYS A O 1
ATOM 613 N N . THR A 1 80 ? -30.889 -2.557 49.205 1.00 96.62 80 THR A N 1
ATOM 614 C CA . THR A 1 80 ? -30.614 -1.366 48.386 1.00 96.62 80 THR A CA 1
ATOM 615 C C . THR A 1 80 ? -29.149 -1.281 47.968 1.00 96.62 80 THR A C 1
ATOM 617 O O . THR A 1 80 ? -28.889 -1.067 46.790 1.00 96.62 80 THR A O 1
ATOM 620 N N . GLU A 1 81 ? -28.209 -1.530 48.882 1.00 97.88 81 GLU A N 1
ATOM 621 C CA . GLU A 1 81 ? -26.765 -1.501 48.623 1.00 97.88 81 GLU A CA 1
ATOM 622 C C . GLU A 1 81 ? -26.360 -2.623 47.661 1.00 97.88 81 GLU A C 1
ATOM 624 O O . GLU A 1 81 ? -25.753 -2.351 46.632 1.00 97.88 81 GLU A O 1
ATOM 629 N N . THR A 1 82 ? -26.838 -3.854 47.882 1.00 96.44 82 THR A N 1
ATOM 630 C CA . THR A 1 82 ? -26.597 -4.980 46.960 1.00 96.44 82 THR A CA 1
ATOM 631 C C . THR A 1 82 ? -27.183 -4.709 45.572 1.00 96.44 82 THR A C 1
ATOM 633 O O . THR A 1 82 ? -26.569 -5.040 44.561 1.00 96.44 82 THR A O 1
ATOM 636 N N . THR A 1 83 ? -28.373 -4.102 45.495 1.00 97.06 83 THR A N 1
ATOM 637 C CA . THR A 1 83 ? -28.995 -3.750 44.207 1.00 97.06 83 THR A CA 1
ATOM 638 C C . THR A 1 83 ? -28.205 -2.651 43.498 1.00 97.06 83 THR A C 1
ATOM 640 O O . THR A 1 83 ? -27.990 -2.747 42.291 1.00 97.06 83 THR A O 1
ATOM 643 N N . ALA A 1 84 ? -27.750 -1.632 44.232 1.00 97.88 84 ALA A N 1
ATOM 644 C CA . ALA A 1 84 ? -26.923 -0.559 43.691 1.00 97.88 84 ALA A CA 1
ATOM 645 C C . ALA A 1 84 ? -25.579 -1.097 43.175 1.00 97.88 84 ALA A C 1
ATOM 647 O O . ALA A 1 84 ? -25.208 -0.799 42.041 1.00 97.88 84 ALA A O 1
ATOM 648 N N . ASP A 1 85 ? -24.907 -1.952 43.948 1.00 98.12 85 ASP A N 1
ATOM 649 C CA . ASP A 1 85 ? -23.640 -2.581 43.565 1.00 98.12 85 ASP A CA 1
ATOM 650 C C . ASP A 1 85 ? -23.792 -3.464 42.321 1.00 98.12 85 ASP A C 1
ATOM 652 O O . ASP A 1 85 ? -22.985 -3.383 41.389 1.00 98.12 85 ASP A O 1
ATOM 656 N N . LEU A 1 86 ? -24.855 -4.275 42.260 1.00 97.88 86 LEU A N 1
ATOM 657 C CA . LEU A 1 86 ? -25.164 -5.086 41.081 1.00 97.88 86 LEU A CA 1
ATOM 658 C C . LEU A 1 86 ? -25.449 -4.218 39.853 1.00 97.88 86 LEU A C 1
ATOM 660 O O . LEU A 1 86 ? -24.973 -4.548 38.767 1.00 97.88 86 LEU A O 1
ATOM 664 N N . ASN A 1 87 ? -26.181 -3.112 40.010 1.00 97.88 87 ASN A N 1
ATOM 665 C CA . ASN A 1 87 ? -26.480 -2.206 38.905 1.00 97.88 87 ASN A CA 1
ATOM 666 C C . ASN A 1 87 ? -25.211 -1.519 38.381 1.00 97.88 87 ASN A C 1
ATOM 668 O O . ASN A 1 87 ? -24.980 -1.504 37.175 1.00 97.88 87 ASN A O 1
ATOM 672 N N . VAL A 1 88 ? -24.340 -1.040 39.276 1.00 98.31 88 VAL A N 1
ATOM 673 C CA . VAL A 1 88 ? -23.036 -0.464 38.908 1.00 98.31 88 VAL A CA 1
ATOM 674 C C . VAL A 1 88 ? -22.169 -1.499 38.191 1.00 98.31 88 VAL A C 1
ATOM 676 O O . VAL A 1 88 ? -21.598 -1.201 37.142 1.00 98.31 88 VAL A O 1
ATOM 679 N N . SER A 1 89 ? -22.088 -2.727 38.711 1.00 96.94 89 SER A N 1
ATOM 680 C CA . SER A 1 89 ? -21.331 -3.809 38.072 1.00 96.94 89 SER A CA 1
ATOM 681 C C . SER A 1 89 ? -21.884 -4.150 36.684 1.00 96.94 89 SER A C 1
ATOM 683 O O . SER A 1 89 ? -21.115 -4.329 35.734 1.00 96.94 89 SER A O 1
ATOM 685 N N . PHE A 1 90 ? -23.211 -4.196 36.543 1.00 98.00 90 PHE A N 1
ATOM 686 C CA . PHE A 1 90 ? -23.882 -4.435 35.270 1.00 98.00 90 PHE A CA 1
ATOM 687 C C . PHE A 1 90 ? -23.600 -3.320 34.258 1.00 98.00 90 PHE A C 1
ATOM 689 O O . PHE A 1 90 ? -23.182 -3.615 33.138 1.00 98.00 90 PHE A O 1
ATOM 696 N N . GLU A 1 91 ? -23.754 -2.054 34.651 1.00 98.12 91 GLU A N 1
ATOM 697 C CA . GLU A 1 91 ? -23.464 -0.895 33.800 1.00 98.12 91 GLU A CA 1
ATOM 698 C C . GLU A 1 91 ? -22.004 -0.882 33.347 1.00 98.12 91 GLU A C 1
ATOM 700 O O . GLU A 1 91 ? -21.725 -0.732 32.156 1.00 98.12 91 GLU A O 1
ATOM 705 N N . GLN A 1 92 ? -21.063 -1.112 34.266 1.00 97.88 92 GLN A N 1
ATOM 706 C CA . GLN A 1 92 ? -19.637 -1.181 33.946 1.00 97.88 92 GLN A CA 1
ATOM 707 C C . GLN A 1 92 ? -19.330 -2.313 32.964 1.00 97.88 92 GLN A C 1
ATOM 709 O O . GLN A 1 92 ? -18.614 -2.103 31.983 1.00 97.88 92 GLN A O 1
ATOM 714 N N . LYS A 1 93 ? -19.889 -3.507 33.189 1.00 98.06 93 LYS A N 1
ATOM 715 C CA . LYS A 1 93 ? -19.676 -4.662 32.309 1.00 98.06 93 LYS A CA 1
ATOM 716 C C . LYS A 1 93 ? -20.308 -4.450 30.931 1.00 98.06 93 LYS A C 1
ATOM 718 O O . LYS A 1 93 ? -19.687 -4.775 29.918 1.00 98.06 93 LYS A O 1
ATOM 723 N N . SER A 1 94 ? -21.509 -3.878 30.879 1.00 96.31 94 SER A N 1
ATOM 724 C CA . SER A 1 94 ? -22.177 -3.504 29.629 1.00 96.31 94 SER A CA 1
ATOM 725 C C . SER A 1 94 ? -21.344 -2.486 28.850 1.00 96.31 94 SER A C 1
ATOM 727 O O . SER A 1 94 ? -21.097 -2.658 27.659 1.00 96.31 94 SER A O 1
ATOM 729 N N . LYS A 1 95 ? -20.841 -1.452 29.528 1.00 98.25 95 LYS A N 1
ATOM 730 C CA . LYS A 1 95 ? -20.007 -0.425 28.907 1.00 98.25 95 LYS A CA 1
ATOM 731 C C . LYS A 1 95 ? -18.690 -0.997 28.376 1.00 98.25 95 LYS A C 1
ATOM 733 O O . LYS A 1 95 ? -18.383 -0.810 27.205 1.00 98.25 95 LYS A O 1
ATOM 738 N N . ALA A 1 96 ? -17.968 -1.768 29.188 1.00 97.38 96 ALA A N 1
ATOM 739 C CA . ALA A 1 96 ? -16.691 -2.361 28.790 1.00 97.38 96 ALA A CA 1
ATOM 740 C C . ALA A 1 96 ? -16.824 -3.318 27.591 1.00 97.38 96 ALA A C 1
ATOM 742 O O . ALA A 1 96 ? -15.961 -3.345 26.715 1.00 97.38 96 ALA A O 1
ATOM 743 N N . THR A 1 97 ? -17.908 -4.099 27.532 1.00 95.88 97 THR A N 1
ATOM 744 C CA . THR A 1 97 ? -18.171 -4.993 26.391 1.00 95.88 97 THR A CA 1
ATOM 745 C C . THR A 1 97 ? -18.530 -4.224 25.121 1.00 95.88 97 THR A C 1
ATOM 747 O O . THR A 1 97 ? -18.050 -4.588 24.047 1.00 95.88 97 THR A O 1
ATOM 750 N N . SER A 1 98 ? -19.302 -3.140 25.237 1.00 96.69 98 SER A N 1
ATOM 751 C CA . SER A 1 98 ? -19.605 -2.244 24.115 1.00 96.69 98 SER A CA 1
ATOM 752 C C . SER A 1 98 ? -18.344 -1.570 23.566 1.00 96.69 98 SER A C 1
ATOM 754 O O . SER A 1 98 ? -18.105 -1.622 22.364 1.00 96.69 98 SER A O 1
ATOM 756 N N . GLU A 1 99 ? -17.504 -1.001 24.435 1.00 98.12 99 GLU A N 1
ATOM 757 C CA . GLU A 1 99 ? -16.251 -0.334 24.045 1.00 98.12 99 GLU A CA 1
ATOM 758 C C . GLU A 1 99 ? -15.243 -1.309 23.409 1.00 98.12 99 GLU A C 1
ATOM 760 O O . GLU A 1 99 ? -14.528 -0.964 22.471 1.00 98.12 99 GLU A O 1
ATOM 765 N N . GLU A 1 100 ? -15.169 -2.552 23.897 1.00 97.00 100 GLU A N 1
ATOM 766 C CA . GLU A 1 100 ? -14.350 -3.600 23.276 1.00 97.00 100 GLU A CA 1
ATOM 767 C C . GLU A 1 100 ? -14.863 -3.975 21.881 1.00 97.00 100 GLU A C 1
ATOM 769 O O . GLU A 1 100 ? -14.060 -4.163 20.966 1.00 97.00 100 GLU A O 1
ATOM 774 N N . HIS A 1 101 ? -16.183 -4.082 21.704 1.00 96.81 101 HIS A N 1
ATOM 775 C CA . HIS A 1 101 ? -16.770 -4.345 20.394 1.00 96.81 101 HIS A CA 1
ATOM 776 C C . HIS A 1 101 ? -16.489 -3.198 19.417 1.00 96.81 101 HIS A C 1
ATOM 778 O O . HIS A 1 101 ? -16.035 -3.459 18.305 1.00 96.81 101 HIS A O 1
ATOM 784 N N . GLU A 1 102 ? -16.671 -1.951 19.852 1.00 97.38 102 GLU A N 1
ATOM 785 C CA . GLU A 1 102 ? -16.375 -0.752 19.064 1.00 97.38 102 GLU A CA 1
ATOM 786 C C . GLU A 1 102 ? -14.907 -0.724 18.623 1.00 97.38 102 GLU A C 1
ATOM 788 O O . GLU A 1 102 ? -14.632 -0.671 17.425 1.00 97.38 102 GLU A O 1
ATOM 793 N N . ARG A 1 103 ? -13.960 -0.938 19.549 1.00 97.44 103 ARG A N 1
ATOM 794 C CA . ARG A 1 103 ? -12.527 -1.026 19.213 1.00 97.44 103 ARG A CA 1
ATOM 795 C C . ARG A 1 103 ? -12.210 -2.133 18.202 1.00 97.44 103 ARG A C 1
ATOM 797 O O . ARG A 1 103 ? -11.347 -1.956 17.342 1.00 97.44 103 ARG A O 1
ATOM 804 N N . ARG A 1 104 ? -12.886 -3.286 18.277 1.00 97.00 104 ARG A N 1
ATOM 805 C CA . ARG A 1 104 ? -12.718 -4.370 17.288 1.00 97.00 104 ARG A CA 1
ATOM 806 C C . ARG A 1 104 ? -13.275 -3.990 15.921 1.00 97.00 104 ARG A C 1
ATOM 808 O O . ARG A 1 104 ? -12.654 -4.313 14.906 1.00 97.00 104 ARG A O 1
ATOM 815 N N . VAL A 1 105 ? -14.425 -3.324 15.880 1.00 97.62 105 VAL A N 1
ATOM 816 C CA . VAL A 1 105 ? -15.040 -2.848 14.633 1.00 97.62 105 VAL A CA 1
ATOM 817 C C . VAL A 1 105 ? -14.155 -1.792 13.973 1.00 97.62 105 VAL A C 1
ATOM 819 O O . VAL A 1 105 ? -13.874 -1.893 12.781 1.00 97.62 105 VAL A O 1
ATOM 822 N N . GLU A 1 106 ? -13.629 -0.837 14.734 1.00 97.12 106 GLU A N 1
ATOM 823 C CA . GLU A 1 106 ? -12.690 0.164 14.217 1.00 97.12 106 GLU A CA 1
ATOM 824 C C . GLU A 1 106 ? -11.403 -0.481 13.695 1.00 97.12 106 GLU A C 1
ATOM 826 O O . GLU A 1 106 ? -10.978 -0.201 12.573 1.00 97.12 106 GLU A O 1
ATOM 831 N N . GLY A 1 107 ? -10.816 -1.406 14.463 1.00 96.75 107 GLY A N 1
ATOM 832 C CA . GLY A 1 107 ? -9.611 -2.126 14.055 1.00 96.75 107 GLY A CA 1
ATOM 833 C C . GLY A 1 107 ? -9.810 -2.923 12.764 1.00 96.75 107 GLY A C 1
ATOM 834 O O . GLY A 1 107 ? -8.973 -2.867 11.866 1.00 96.75 107 GLY A O 1
ATOM 835 N N . THR A 1 108 ? -10.936 -3.627 12.634 1.00 97.00 108 THR A N 1
ATOM 836 C CA . THR A 1 108 ? -11.273 -4.369 11.406 1.00 97.00 108 THR A CA 1
ATOM 837 C C . THR A 1 108 ? -11.590 -3.446 10.229 1.00 97.00 108 THR A C 1
ATOM 839 O O . THR A 1 108 ? -11.184 -3.724 9.104 1.00 97.00 108 THR A O 1
ATOM 842 N N . THR A 1 109 ? -12.244 -2.311 10.463 1.00 97.12 109 THR A N 1
ATOM 843 C CA . THR A 1 109 ? -12.516 -1.317 9.412 1.00 97.12 109 THR A CA 1
ATOM 844 C C . THR A 1 109 ? -11.220 -0.694 8.889 1.00 97.12 109 THR A C 1
ATOM 846 O O . THR A 1 109 ? -11.032 -0.555 7.676 1.00 97.12 109 THR A O 1
ATOM 849 N N . ALA A 1 110 ? -10.286 -0.374 9.788 1.00 97.62 110 ALA A N 1
ATOM 850 C CA . ALA A 1 110 ? -8.976 0.151 9.426 1.00 97.62 110 ALA A CA 1
ATOM 851 C C . ALA A 1 110 ? -8.170 -0.861 8.596 1.00 97.62 110 ALA A C 1
ATOM 853 O O . ALA A 1 110 ? -7.614 -0.495 7.558 1.00 97.62 110 ALA A O 1
ATOM 854 N N . THR A 1 111 ? -8.144 -2.140 8.991 1.00 97.50 111 THR A N 1
ATOM 855 C CA . THR A 1 111 ? -7.429 -3.174 8.224 1.00 97.50 111 THR A CA 1
ATOM 856 C C . THR A 1 111 ? -8.048 -3.404 6.851 1.00 97.50 111 THR A C 1
ATOM 858 O O . THR A 1 111 ? -7.310 -3.479 5.870 1.00 97.50 111 THR A O 1
ATOM 861 N N . VAL A 1 112 ? -9.380 -3.446 6.747 1.00 98.06 112 VAL A N 1
ATOM 862 C CA . VAL A 1 112 ? -10.082 -3.551 5.456 1.00 98.06 112 VAL A CA 1
ATOM 863 C C . VAL A 1 112 ? -9.725 -2.376 4.547 1.00 98.06 112 VAL A C 1
ATOM 865 O O . VAL A 1 112 ? -9.385 -2.592 3.386 1.00 98.06 112 VAL A O 1
ATOM 868 N N . THR A 1 113 ? -9.715 -1.152 5.079 1.00 98.19 113 THR A N 1
ATOM 869 C CA . THR A 1 113 ? -9.352 0.052 4.314 1.00 98.19 113 THR A CA 1
ATOM 870 C C . THR A 1 113 ? -7.918 -0.029 3.782 1.00 98.19 113 THR A C 1
ATOM 872 O O . THR A 1 113 ? -7.678 0.229 2.603 1.00 98.19 113 THR A O 1
ATOM 875 N N . ILE A 1 114 ? -6.961 -0.441 4.620 1.00 98.25 114 ILE A N 1
ATOM 876 C CA . ILE A 1 114 ? -5.554 -0.603 4.218 1.00 98.25 114 ILE A CA 1
ATOM 877 C C . ILE A 1 114 ? -5.418 -1.663 3.119 1.00 98.25 114 ILE A C 1
ATOM 879 O O . ILE A 1 114 ? -4.761 -1.420 2.106 1.00 98.25 114 ILE A O 1
ATOM 883 N N . LEU A 1 115 ? -6.049 -2.827 3.296 1.00 98.19 115 LEU A N 1
ATOM 884 C CA . LEU A 1 115 ? -6.002 -3.909 2.311 1.00 98.19 115 LEU A CA 1
ATOM 885 C C . LEU A 1 115 ? -6.642 -3.495 0.981 1.00 98.19 115 LEU A C 1
ATOM 887 O O . LEU A 1 115 ? -6.116 -3.830 -0.079 1.00 98.19 115 LEU A O 1
ATOM 891 N N . GLN A 1 116 ? -7.733 -2.729 1.025 1.00 98.31 116 GLN A N 1
ATOM 892 C CA . GLN A 1 116 ? -8.388 -2.198 -0.166 1.00 98.31 116 GLN A CA 1
ATOM 893 C C . GLN A 1 116 ? -7.488 -1.212 -0.924 1.00 98.31 116 GLN A C 1
ATOM 895 O O . GLN A 1 116 ? -7.381 -1.315 -2.146 1.00 98.31 116 GLN A O 1
ATOM 900 N N . LEU A 1 117 ? -6.803 -0.304 -0.218 1.00 98.31 117 LEU A N 1
ATOM 901 C CA . LEU A 1 117 ? -5.845 0.629 -0.824 1.00 98.31 117 LEU A CA 1
ATOM 902 C C . LEU A 1 117 ? -4.658 -0.104 -1.464 1.00 98.31 117 LEU A C 1
ATOM 904 O O . LEU A 1 117 ? -4.264 0.220 -2.583 1.00 98.31 117 LEU A O 1
ATOM 908 N N . LEU A 1 118 ? -4.116 -1.118 -0.784 1.00 98.44 118 LEU A N 1
ATOM 909 C CA . LEU A 1 118 ? -2.999 -1.914 -1.298 1.00 98.44 118 LEU A CA 1
ATOM 910 C C . LEU A 1 118 ? -3.403 -2.694 -2.555 1.00 98.44 118 LEU A C 1
ATOM 912 O O . LEU A 1 118 ? -2.680 -2.681 -3.552 1.00 98.44 118 LEU A O 1
ATOM 916 N N . LEU A 1 119 ? -4.581 -3.326 -2.534 1.00 98.44 119 LEU A N 1
ATOM 917 C CA . LEU A 1 119 ? -5.115 -4.046 -3.687 1.00 98.44 119 LEU A CA 1
ATOM 918 C C . LEU A 1 119 ? -5.354 -3.109 -4.876 1.00 98.44 119 LEU A C 1
ATOM 920 O O . LEU A 1 119 ? -5.011 -3.461 -6.003 1.00 98.44 119 LEU A O 1
ATOM 924 N N . PHE A 1 120 ? -5.906 -1.919 -4.632 1.00 98.44 120 PHE A N 1
ATOM 925 C CA . PHE A 1 120 ? -6.121 -0.919 -5.675 1.00 98.44 120 PHE A CA 1
ATOM 926 C C . PHE A 1 120 ? -4.800 -0.513 -6.345 1.00 98.44 120 PHE A C 1
ATOM 928 O O . PHE A 1 120 ? -4.688 -0.599 -7.568 1.00 98.44 120 PHE A O 1
ATOM 935 N N . GLY A 1 121 ? -3.766 -0.200 -5.555 1.00 98.25 121 GLY A N 1
ATOM 936 C CA . GLY A 1 121 ? -2.439 0.119 -6.089 1.00 98.25 121 GLY A CA 1
ATOM 937 C C . GLY A 1 121 ? -1.818 -1.028 -6.898 1.00 98.25 121 GLY A C 1
ATOM 938 O O . GLY A 1 121 ? -1.222 -0.798 -7.950 1.00 98.25 121 GLY A O 1
ATOM 939 N N . GLN A 1 122 ? -2.006 -2.281 -6.465 1.00 98.56 122 GLN A N 1
ATOM 940 C CA . GLN A 1 122 ? -1.540 -3.458 -7.209 1.00 98.56 122 GLN A CA 1
ATOM 941 C C . GLN A 1 122 ? -2.240 -3.586 -8.574 1.00 98.56 122 GLN A C 1
ATOM 943 O O . GLN A 1 122 ? -1.594 -3.896 -9.577 1.00 98.56 122 GLN A O 1
ATOM 948 N N . VAL A 1 123 ? -3.554 -3.346 -8.619 1.00 98.56 123 VAL A N 1
ATOM 949 C CA . VAL A 1 123 ? -4.342 -3.389 -9.858 1.00 98.56 123 VAL A CA 1
ATOM 950 C C . VAL A 1 123 ? -3.888 -2.301 -10.827 1.00 98.56 123 VAL A C 1
ATOM 952 O O . VAL A 1 123 ? -3.705 -2.592 -12.011 1.00 98.56 123 VAL A O 1
ATOM 955 N N . GLU A 1 124 ? -3.658 -1.077 -10.353 1.00 98.50 124 GLU A N 1
ATOM 956 C CA . GLU A 1 124 ? -3.156 0.018 -11.191 1.00 98.50 124 GLU A CA 1
ATOM 957 C C . GLU A 1 124 ? -1.772 -0.295 -11.772 1.00 98.50 124 GLU A C 1
ATOM 959 O O . GLU A 1 124 ? -1.563 -0.152 -12.981 1.00 98.50 124 GLU A O 1
ATOM 964 N N . ALA A 1 125 ? -0.852 -0.804 -10.946 1.00 98.44 125 ALA A N 1
ATOM 965 C CA . ALA A 1 125 ? 0.487 -1.189 -11.384 1.00 98.44 125 ALA A CA 1
ATOM 966 C C . ALA A 1 125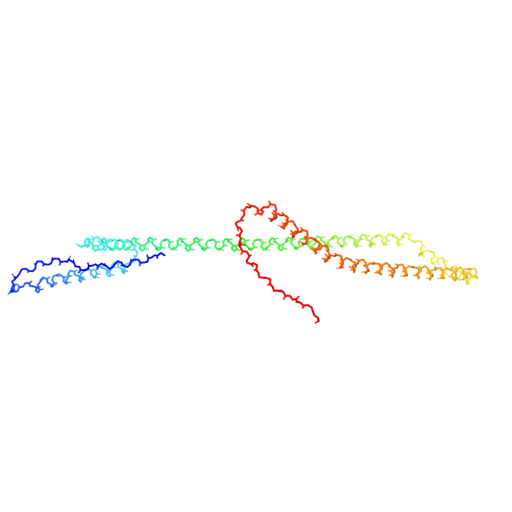 ? 0.436 -2.267 -12.481 1.00 98.44 125 ALA A C 1
ATOM 968 O O . ALA A 1 125 ? 0.983 -2.066 -13.568 1.00 98.44 125 ALA A O 1
ATOM 969 N N . LEU A 1 126 ? -0.297 -3.361 -12.247 1.00 98.56 126 LEU A N 1
ATOM 970 C CA . LEU A 1 126 ? -0.458 -4.440 -13.229 1.00 98.56 126 LEU A CA 1
ATOM 971 C C . LEU A 1 126 ? -1.155 -3.963 -14.509 1.00 98.56 126 LEU A C 1
ATOM 973 O O . LEU A 1 126 ? -0.809 -4.397 -15.607 1.00 98.56 126 LEU A O 1
ATOM 977 N N . THR A 1 127 ? -2.115 -3.047 -14.387 1.00 98.62 127 THR A N 1
ATOM 978 C CA . THR A 1 127 ? -2.791 -2.452 -15.545 1.00 98.62 127 THR A CA 1
ATOM 979 C C . THR A 1 127 ? -1.810 -1.645 -16.394 1.00 98.62 127 THR A C 1
ATOM 981 O O . THR A 1 127 ? -1.813 -1.779 -17.619 1.00 98.62 127 THR A O 1
ATOM 984 N N . SER A 1 128 ? -0.937 -0.854 -15.765 1.00 98.44 128 SER A N 1
ATOM 985 C CA . SER A 1 128 ? 0.088 -0.079 -16.472 1.00 98.44 128 SER A CA 1
ATOM 986 C C . SER A 1 128 ? 1.124 -0.976 -17.164 1.00 98.44 128 SER A C 1
ATOM 988 O O . SER A 1 128 ? 1.456 -0.758 -18.330 1.00 98.44 128 SER A O 1
ATOM 990 N N . GLU A 1 129 ? 1.565 -2.050 -16.505 1.00 98.56 129 GLU A N 1
ATOM 991 C CA . GLU A 1 129 ? 2.505 -3.018 -17.077 1.00 98.56 129 GLU A CA 1
ATOM 992 C C . GLU A 1 129 ? 1.893 -3.740 -18.285 1.00 98.56 129 GLU A C 1
ATOM 994 O O . GLU A 1 129 ? 2.523 -3.868 -19.341 1.00 98.56 129 GLU A O 1
ATOM 999 N N . LEU A 1 130 ? 0.621 -4.135 -18.178 1.00 98.56 130 LEU A N 1
ATOM 1000 C CA . LEU A 1 130 ? -0.113 -4.761 -19.271 1.00 98.56 130 LEU A CA 1
ATOM 1001 C C . LEU A 1 130 ? -0.254 -3.827 -20.483 1.00 98.56 130 LEU A C 1
ATOM 1003 O O . LEU A 1 130 ? -0.166 -4.286 -21.626 1.00 98.56 130 LEU A O 1
ATOM 1007 N N . GLN A 1 131 ? -0.455 -2.524 -20.263 1.00 98.50 131 GLN A N 1
ATOM 1008 C CA . GLN A 1 131 ? -0.489 -1.533 -21.343 1.00 98.50 131 GLN A CA 1
ATOM 1009 C C . GLN A 1 131 ? 0.854 -1.462 -22.076 1.00 98.50 131 GLN A C 1
ATOM 1011 O O . GLN A 1 131 ? 0.876 -1.559 -23.306 1.00 98.50 131 GLN A O 1
ATOM 1016 N N . VAL A 1 132 ? 1.969 -1.376 -21.341 1.00 98.25 132 VAL A N 1
ATOM 1017 C CA . VAL A 1 132 ? 3.323 -1.364 -21.923 1.00 98.25 132 VAL A CA 1
ATOM 1018 C C . VAL A 1 132 ? 3.590 -2.644 -22.715 1.00 98.25 132 VAL A C 1
ATOM 1020 O O . VAL A 1 132 ? 4.057 -2.585 -23.855 1.00 98.25 132 VAL A O 1
ATOM 1023 N N . TYR A 1 133 ? 3.242 -3.804 -22.157 1.00 98.44 133 TYR A N 1
ATOM 1024 C CA . TYR A 1 133 ? 3.396 -5.088 -22.836 1.00 98.44 133 TYR A CA 1
ATOM 1025 C C . TYR A 1 133 ? 2.587 -5.156 -24.139 1.00 98.44 133 TYR A C 1
ATOM 1027 O O . TYR A 1 133 ? 3.103 -5.582 -25.177 1.00 98.44 133 TYR A O 1
ATOM 1035 N N . ASN A 1 134 ? 1.323 -4.730 -24.109 1.00 98.50 134 ASN A N 1
ATOM 1036 C CA . ASN A 1 134 ? 0.461 -4.741 -25.288 1.00 98.50 134 ASN A CA 1
ATOM 1037 C C . ASN A 1 134 ? 0.976 -3.803 -26.380 1.00 98.50 134 ASN A C 1
ATOM 1039 O O . ASN A 1 134 ? 0.960 -4.173 -27.557 1.00 98.50 134 ASN A O 1
ATOM 1043 N N . GLU A 1 135 ? 1.485 -2.636 -25.994 1.00 98.38 135 GLU A N 1
ATOM 1044 C CA . GLU A 1 135 ? 2.098 -1.696 -26.923 1.00 98.38 135 GLU A CA 1
ATOM 1045 C C . GLU A 1 135 ? 3.369 -2.277 -27.552 1.00 98.38 135 GLU A C 1
ATOM 1047 O O . GLU A 1 135 ? 3.525 -2.266 -28.776 1.00 98.38 135 GLU A O 1
ATOM 1052 N N . LEU A 1 136 ? 4.243 -2.895 -26.753 1.00 98.06 136 LEU A N 1
ATOM 1053 C CA . LEU A 1 136 ? 5.429 -3.578 -27.267 1.00 98.06 136 LEU A CA 1
ATOM 1054 C C . LEU A 1 136 ? 5.046 -4.707 -28.236 1.00 98.06 136 LEU A C 1
ATOM 1056 O O . LEU A 1 136 ? 5.591 -4.805 -29.337 1.00 98.06 136 LEU A O 1
ATOM 1060 N N . LYS A 1 137 ? 4.058 -5.526 -27.868 1.00 97.19 137 LYS A N 1
ATOM 1061 C CA . LYS A 1 137 ? 3.527 -6.602 -28.713 1.00 97.19 137 LYS A CA 1
ATOM 1062 C C . LYS A 1 137 ? 2.970 -6.067 -30.034 1.00 97.19 137 LYS A C 1
ATOM 1064 O O . LYS A 1 137 ? 3.186 -6.692 -31.074 1.00 97.19 137 LYS A O 1
ATOM 1069 N N . ARG A 1 138 ? 2.271 -4.929 -30.014 1.00 96.94 138 ARG A N 1
ATOM 1070 C CA . ARG A 1 138 ? 1.762 -4.245 -31.211 1.00 96.94 138 ARG A CA 1
ATOM 1071 C C . ARG A 1 138 ? 2.915 -3.776 -32.102 1.00 96.94 138 ARG A C 1
ATOM 1073 O O . ARG A 1 138 ? 2.955 -4.154 -33.271 1.00 96.94 138 ARG A O 1
ATOM 1080 N N . ARG A 1 139 ? 3.904 -3.071 -31.544 1.00 96.12 139 ARG A N 1
ATOM 1081 C CA . ARG A 1 139 ? 5.089 -2.603 -32.286 1.00 96.12 139 ARG A CA 1
ATOM 1082 C C . ARG A 1 139 ? 5.891 -3.745 -32.900 1.00 96.12 139 ARG A C 1
ATOM 1084 O O . ARG A 1 139 ? 6.345 -3.625 -34.031 1.00 96.12 139 ARG A O 1
ATOM 1091 N N . VAL A 1 140 ? 6.032 -4.871 -32.200 1.00 94.56 140 VAL A N 1
ATOM 1092 C CA . VAL A 1 140 ? 6.696 -6.069 -32.742 1.00 94.56 140 VAL A CA 1
ATOM 1093 C C . VAL A 1 140 ? 5.913 -6.658 -33.916 1.00 94.56 140 VAL A C 1
ATOM 1095 O O . VAL A 1 140 ? 6.523 -7.039 -34.913 1.00 94.56 140 VAL A O 1
ATOM 1098 N N . LYS A 1 141 ? 4.576 -6.716 -33.833 1.00 91.62 141 LYS A N 1
ATOM 1099 C CA . LYS A 1 141 ? 3.725 -7.193 -34.938 1.00 91.62 141 LYS A CA 1
ATOM 1100 C C . LYS A 1 141 ? 3.805 -6.291 -36.169 1.00 91.62 141 LYS A C 1
ATOM 1102 O O . LYS A 1 141 ? 3.801 -6.796 -37.287 1.00 91.62 141 LYS A O 1
ATOM 1107 N N . GLU A 1 142 ? 3.864 -4.983 -35.959 1.00 93.25 142 GLU A N 1
ATOM 1108 C CA . GLU A 1 142 ? 3.957 -3.990 -37.034 1.00 93.25 142 GLU A CA 1
ATOM 1109 C C . GLU A 1 142 ? 5.381 -3.822 -37.575 1.00 93.25 142 GLU A C 1
ATOM 1111 O O . GLU A 1 142 ? 5.572 -3.297 -38.672 1.00 93.25 142 GLU A O 1
ATOM 1116 N N . SER A 1 143 ? 6.387 -4.283 -36.830 1.00 92.38 143 SER A N 1
ATOM 1117 C CA . SER A 1 143 ? 7.785 -4.117 -37.198 1.00 92.38 143 SER A CA 1
ATOM 1118 C C . SER A 1 143 ? 8.112 -4.809 -38.520 1.00 92.38 143 SER A C 1
ATOM 1120 O O . SER A 1 143 ? 7.850 -5.997 -38.732 1.00 92.38 143 SER A O 1
ATOM 1122 N N . THR A 1 144 ? 8.773 -4.072 -39.408 1.00 91.06 144 THR A N 1
ATOM 1123 C CA . THR A 1 144 ? 9.329 -4.617 -40.648 1.00 91.06 144 THR A CA 1
ATOM 1124 C C . THR A 1 144 ? 10.631 -5.379 -40.419 1.00 91.06 144 THR A C 1
ATOM 1126 O O . THR A 1 144 ? 11.021 -6.164 -41.281 1.00 91.06 144 THR A O 1
ATOM 1129 N N . LEU A 1 145 ? 11.241 -5.241 -39.235 1.00 88.19 145 LEU A N 1
ATOM 1130 C CA . LEU A 1 145 ? 12.558 -5.773 -38.892 1.00 88.19 145 LEU A CA 1
ATOM 1131 C C . LEU A 1 145 ? 12.699 -7.258 -39.231 1.00 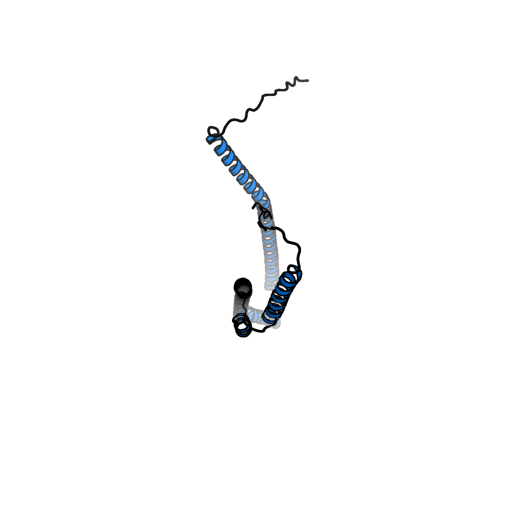88.19 145 LEU A C 1
ATOM 1133 O O . LEU A 1 145 ? 13.665 -7.656 -39.870 1.00 88.19 145 LEU A O 1
ATOM 1137 N N . LYS A 1 146 ? 11.712 -8.090 -38.869 1.00 84.94 146 LYS A N 1
ATOM 1138 C CA . LYS A 1 146 ? 11.762 -9.533 -39.161 1.00 84.94 146 LYS A CA 1
ATOM 1139 C C . LYS A 1 146 ? 11.798 -9.817 -40.666 1.00 84.94 146 LYS A C 1
ATOM 1141 O O . LYS A 1 146 ? 12.487 -10.736 -41.107 1.00 84.94 146 LYS A O 1
ATOM 1146 N N . ARG A 1 147 ? 11.048 -9.044 -41.456 1.00 87.75 147 ARG A N 1
ATOM 1147 C CA . ARG A 1 147 ? 11.020 -9.155 -42.921 1.00 87.75 147 ARG A CA 1
ATOM 1148 C C . ARG A 1 147 ? 12.346 -8.697 -43.517 1.00 87.75 147 ARG A C 1
ATOM 1150 O O . ARG A 1 147 ? 12.876 -9.372 -44.393 1.00 87.75 147 ARG A O 1
ATOM 1157 N N . ASP A 1 148 ? 12.869 -7.582 -43.025 1.00 85.06 148 ASP A N 1
ATOM 1158 C CA . ASP A 1 148 ? 14.086 -6.962 -43.539 1.00 85.06 148 ASP A CA 1
ATOM 1159 C C . ASP A 1 148 ? 15.326 -7.799 -43.200 1.00 85.06 148 ASP A C 1
ATOM 1161 O O . ASP A 1 148 ? 16.129 -8.067 -44.089 1.00 85.06 148 ASP A O 1
ATOM 1165 N N . LEU A 1 149 ? 15.413 -8.344 -41.980 1.00 84.81 149 LEU A N 1
ATOM 1166 C CA . LEU A 1 149 ? 16.444 -9.310 -41.584 1.00 84.81 149 LEU A CA 1
ATOM 1167 C C . LEU A 1 149 ? 16.416 -10.561 -42.461 1.00 84.81 149 LEU A C 1
ATOM 1169 O O . LEU A 1 149 ? 17.452 -10.992 -42.962 1.00 84.81 149 LEU A O 1
ATOM 1173 N N . LYS A 1 150 ? 15.228 -11.135 -42.692 1.00 83.81 150 LYS A N 1
ATOM 1174 C CA . LYS A 1 150 ? 15.094 -12.305 -43.566 1.00 83.81 150 LYS A CA 1
ATOM 1175 C C . LYS A 1 150 ? 15.548 -11.988 -44.994 1.00 83.81 150 LYS A C 1
ATOM 1177 O O . LYS A 1 150 ? 16.241 -12.803 -45.595 1.00 83.81 150 LYS A O 1
ATOM 1182 N N . ARG A 1 151 ? 15.194 -10.807 -45.518 1.00 84.81 151 ARG A N 1
ATOM 1183 C CA . ARG A 1 151 ? 15.645 -10.342 -46.838 1.00 84.81 151 ARG A CA 1
ATOM 1184 C C . ARG A 1 151 ? 17.164 -10.180 -46.887 1.00 84.81 151 ARG A C 1
ATOM 1186 O O . ARG A 1 151 ? 17.760 -10.608 -47.865 1.00 84.81 151 ARG A O 1
ATOM 1193 N N . ASN A 1 152 ? 17.772 -9.611 -45.848 1.00 79.31 152 ASN A N 1
ATOM 1194 C CA . ASN A 1 152 ? 19.219 -9.421 -45.762 1.00 79.31 152 ASN A CA 1
ATOM 1195 C C . ASN A 1 152 ? 19.957 -10.773 -45.767 1.00 79.31 152 ASN A C 1
ATOM 1197 O O . ASN A 1 152 ? 20.781 -11.012 -46.644 1.00 79.31 152 ASN A O 1
ATOM 1201 N N . ILE A 1 153 ? 19.557 -11.714 -44.901 1.00 81.69 153 ILE A N 1
ATOM 1202 C CA . ILE A 1 153 ? 20.129 -13.073 -44.863 1.00 81.69 153 ILE A CA 1
ATOM 1203 C C . ILE A 1 153 ? 19.993 -13.765 -46.224 1.00 81.69 153 ILE A C 1
ATOM 1205 O O . ILE A 1 153 ? 20.934 -14.383 -46.714 1.00 81.69 153 ILE A O 1
ATOM 1209 N N . GLN A 1 154 ? 18.822 -13.661 -46.852 1.00 83.94 154 GLN A N 1
ATOM 1210 C CA . GLN A 1 154 ? 18.570 -14.306 -48.136 1.00 83.94 154 GLN A CA 1
ATOM 1211 C C . GLN A 1 154 ? 19.346 -13.647 -49.287 1.00 83.94 154 GLN A C 1
ATOM 1213 O O . GLN A 1 154 ? 19.821 -14.355 -50.169 1.00 83.94 154 GLN A O 1
ATOM 1218 N N . GLY A 1 155 ? 19.527 -12.324 -49.252 1.00 80.81 155 GLY A N 1
ATOM 1219 C CA . GLY A 1 155 ? 20.391 -11.590 -50.178 1.00 80.81 155 GLY A CA 1
ATOM 1220 C C . GLY A 1 155 ? 21.858 -11.987 -50.029 1.00 80.81 155 GLY A C 1
ATOM 1221 O O . GLY A 1 155 ? 22.511 -12.270 -51.030 1.00 80.81 155 GLY A O 1
ATOM 1222 N N . MET A 1 156 ? 22.336 -12.117 -48.789 1.00 76.19 156 MET A N 1
ATOM 1223 C CA . MET A 1 156 ? 23.690 -12.583 -48.493 1.00 76.19 156 MET A CA 1
ATOM 1224 C C . MET A 1 156 ? 23.931 -14.014 -49.004 1.00 76.19 156 MET A C 1
ATOM 1226 O O . MET A 1 156 ? 24.970 -14.313 -49.585 1.00 76.19 156 MET A O 1
ATOM 1230 N N . LEU A 1 157 ? 22.950 -14.907 -48.841 1.00 81.12 157 LEU A N 1
ATOM 1231 C CA . LEU A 1 157 ? 23.030 -16.278 -49.359 1.00 81.12 157 LEU A CA 1
ATOM 1232 C C . LEU A 1 157 ? 22.971 -16.347 -50.895 1.00 81.12 157 LEU A C 1
ATOM 1234 O O . LEU A 1 157 ? 23.556 -17.255 -51.479 1.00 81.12 157 LEU A O 1
ATOM 1238 N N . ALA A 1 158 ? 22.255 -15.425 -51.546 1.00 78.94 158 ALA A N 1
ATOM 1239 C CA . ALA A 1 158 ? 22.060 -15.425 -52.998 1.00 78.94 158 ALA A CA 1
ATOM 1240 C C . ALA A 1 158 ? 23.197 -14.744 -53.777 1.00 78.94 158 ALA A C 1
ATOM 1242 O O . ALA A 1 158 ? 23.481 -15.142 -54.906 1.00 78.94 158 ALA A O 1
ATOM 1243 N N . HIS A 1 159 ? 23.827 -13.719 -53.200 1.00 72.31 159 HIS A N 1
ATOM 1244 C CA . HIS A 1 159 ? 24.794 -12.869 -53.902 1.00 72.31 159 HIS A CA 1
ATOM 1245 C C . HIS A 1 159 ? 26.173 -12.795 -53.219 1.00 72.31 159 HIS A C 1
ATOM 1247 O O . HIS A 1 159 ? 27.086 -12.203 -53.788 1.00 72.31 159 HIS A O 1
ATOM 1253 N N . GLY A 1 160 ? 26.360 -13.429 -52.055 1.00 70.06 160 GLY A N 1
ATOM 1254 C CA . GLY A 1 160 ? 27.575 -13.307 -51.241 1.00 70.06 160 GLY A CA 1
ATOM 1255 C C . GLY A 1 160 ? 27.509 -12.111 -50.286 1.00 70.06 160 GLY A C 1
ATOM 1256 O O . GLY A 1 160 ? 26.420 -11.631 -49.979 1.00 70.06 160 GLY A O 1
ATOM 1257 N N . SER A 1 161 ? 28.657 -11.626 -49.792 1.00 66.38 161 SER A N 1
ATOM 1258 C CA . SER A 1 161 ? 28.688 -10.395 -48.980 1.00 66.38 161 SER A CA 1
ATOM 1259 C C . SER A 1 161 ? 27.916 -9.275 -49.703 1.00 66.38 161 SER A C 1
ATOM 1261 O O . SER A 1 161 ? 28.047 -9.164 -50.926 1.00 66.38 161 SER A O 1
ATOM 1263 N N . PRO A 1 162 ? 27.134 -8.432 -48.993 1.00 65.44 162 PRO A N 1
ATOM 1264 C CA . PRO A 1 162 ? 26.431 -7.296 -49.595 1.00 65.44 162 PRO A CA 1
ATOM 1265 C C . PRO A 1 162 ? 27.352 -6.333 -50.377 1.00 65.44 162 PRO A C 1
ATOM 1267 O O . PRO A 1 162 ? 26.863 -5.479 -51.116 1.00 65.44 162 PRO A O 1
ATOM 1270 N N . GLY A 1 163 ? 28.674 -6.496 -50.269 1.00 69.12 163 GLY A N 1
ATOM 1271 C CA . GLY A 1 163 ? 29.697 -5.756 -50.992 1.00 69.12 163 GLY A CA 1
ATOM 1272 C C . GLY A 1 163 ? 30.323 -4.685 -50.105 1.00 69.12 163 GLY A C 1
ATOM 1273 O O . GLY A 1 163 ? 29.725 -4.255 -49.120 1.00 69.12 163 GLY A O 1
ATOM 1274 N N . ALA A 1 164 ? 31.516 -4.219 -50.486 1.00 73.31 164 ALA A N 1
ATOM 1275 C CA . ALA A 1 164 ? 32.342 -3.294 -49.699 1.00 73.31 164 ALA A CA 1
ATOM 1276 C C . ALA A 1 164 ? 31.613 -2.011 -49.246 1.00 73.31 164 ALA A C 1
ATOM 1278 O O . ALA A 1 164 ? 31.954 -1.436 -48.219 1.00 73.31 164 ALA A O 1
ATOM 1279 N N . PHE A 1 165 ? 30.585 -1.575 -49.984 1.00 75.62 165 PHE A N 1
ATOM 1280 C CA . PHE A 1 165 ? 29.751 -0.434 -49.602 1.00 75.62 165 PHE A CA 1
ATOM 1281 C C . PHE A 1 165 ? 29.003 -0.660 -48.278 1.00 75.62 165 PHE A C 1
ATOM 1283 O O . PHE A 1 165 ? 29.038 0.202 -47.410 1.00 75.62 165 PHE A O 1
ATOM 1290 N N . TRP A 1 166 ? 28.346 -1.808 -48.097 1.00 78.38 166 TRP A N 1
ATOM 1291 C CA . TRP A 1 166 ? 27.564 -2.081 -46.885 1.00 78.38 166 TRP A CA 1
ATOM 1292 C C . TRP A 1 166 ? 28.439 -2.428 -45.686 1.00 78.38 166 TRP A C 1
ATOM 1294 O O . TRP A 1 166 ? 28.063 -2.115 -44.564 1.00 78.38 166 TRP A O 1
ATOM 1304 N N . GLU A 1 167 ? 29.594 -3.051 -45.920 1.00 78.75 167 GLU A N 1
ATOM 1305 C CA . GLU A 1 167 ? 30.603 -3.260 -44.877 1.00 78.75 167 GLU A CA 1
ATOM 1306 C C . GLU A 1 167 ? 31.120 -1.904 -44.374 1.00 78.75 167 GLU A C 1
ATOM 1308 O O . GLU A 1 167 ? 31.112 -1.651 -43.172 1.00 78.75 167 GLU A O 1
ATOM 1313 N N . SER A 1 168 ? 31.425 -0.980 -45.291 1.00 81.12 168 SER A N 1
ATOM 1314 C CA . SER A 1 168 ? 31.831 0.386 -44.948 1.00 81.12 168 SER A CA 1
ATOM 1315 C C . SER A 1 168 ? 30.722 1.189 -44.255 1.00 81.12 168 SER A C 1
ATOM 1317 O O . SER A 1 168 ? 30.993 1.884 -43.276 1.00 81.12 168 SER A O 1
ATOM 1319 N N . GLU A 1 169 ? 29.475 1.081 -44.716 1.00 85.75 169 GLU A N 1
ATOM 1320 C CA . GLU A 1 169 ? 28.329 1.723 -44.065 1.00 85.75 169 GLU A CA 1
ATOM 1321 C C . GLU A 1 169 ? 28.115 1.155 -42.653 1.00 85.75 169 GLU A C 1
ATOM 1323 O O . GLU A 1 169 ? 27.885 1.908 -41.710 1.00 85.75 169 GLU A O 1
ATOM 1328 N N . GLN A 1 170 ? 28.244 -0.164 -42.470 1.00 84.12 170 GLN A N 1
ATOM 1329 C CA . GLN A 1 170 ? 28.113 -0.804 -41.161 1.00 84.12 170 GLN A CA 1
ATOM 1330 C C . GLN A 1 170 ? 29.213 -0.348 -40.190 1.00 84.12 170 GLN A C 1
ATOM 1332 O O . GLN A 1 170 ? 28.912 -0.066 -39.030 1.00 84.12 170 GLN A O 1
ATOM 1337 N N . GLU A 1 171 ? 30.462 -0.246 -40.648 1.00 88.00 171 GLU A N 1
ATOM 1338 C CA . GLU A 1 171 ? 31.573 0.283 -39.847 1.00 88.00 171 GLU A CA 1
ATOM 1339 C C . GLU A 1 171 ? 31.352 1.756 -39.471 1.00 88.00 171 GLU A C 1
ATOM 1341 O O . GLU A 1 171 ? 31.549 2.138 -38.315 1.00 88.00 171 GLU A O 1
ATOM 1346 N N . SER A 1 172 ? 30.863 2.578 -40.408 1.00 94.31 172 SER A N 1
ATOM 1347 C CA . SER A 1 172 ? 30.539 3.985 -40.140 1.00 94.31 172 SER A CA 1
ATOM 1348 C C . SER A 1 172 ? 29.400 4.132 -39.125 1.00 94.31 172 SER A C 1
ATOM 1350 O O . SER A 1 172 ? 29.490 4.936 -38.193 1.00 94.31 172 SER A O 1
ATOM 1352 N N . LEU A 1 173 ? 28.347 3.322 -39.253 1.00 94.75 173 LEU A N 1
ATOM 1353 C CA . LEU A 1 173 ? 27.223 3.320 -38.319 1.00 94.75 173 LEU A CA 1
ATOM 1354 C C . LEU A 1 173 ? 27.634 2.848 -36.921 1.00 94.75 173 LEU A C 1
ATOM 1356 O O . LEU A 1 173 ? 27.158 3.420 -35.940 1.00 94.75 173 LEU A O 1
ATOM 1360 N N . LEU A 1 174 ? 28.518 1.850 -36.814 1.00 94.25 174 LEU A N 1
ATOM 1361 C CA . LEU A 1 174 ? 29.034 1.382 -35.527 1.00 94.25 174 LEU A CA 1
ATOM 1362 C C . LEU A 1 174 ? 29.747 2.515 -34.781 1.00 94.25 174 LEU A C 1
ATOM 1364 O O . LEU A 1 174 ? 29.423 2.773 -33.624 1.00 94.25 174 LEU A O 1
ATOM 1368 N N . PHE A 1 175 ? 30.607 3.261 -35.476 1.00 96.62 175 PHE A N 1
ATOM 1369 C CA . PHE A 1 175 ? 31.293 4.419 -34.904 1.00 96.62 175 PHE A CA 1
ATOM 1370 C C . PHE A 1 175 ? 30.312 5.491 -34.399 1.00 96.62 175 PHE A C 1
ATOM 1372 O O . PHE A 1 175 ? 30.452 6.004 -33.289 1.00 96.62 175 PHE A O 1
ATOM 1379 N N . VAL A 1 176 ? 29.272 5.812 -35.181 1.00 97.00 176 VAL A N 1
ATOM 1380 C CA . VAL A 1 176 ? 28.241 6.781 -34.763 1.00 97.00 176 VAL A CA 1
ATOM 1381 C C . VAL A 1 176 ? 27.472 6.288 -33.537 1.00 97.00 176 VAL A C 1
ATOM 1383 O O . VAL A 1 176 ? 27.172 7.084 -32.646 1.00 97.00 176 VAL A O 1
ATOM 1386 N N . ILE A 1 177 ? 27.142 4.996 -33.478 1.00 95.50 177 ILE A N 1
ATOM 1387 C CA . ILE A 1 177 ? 26.452 4.390 -32.334 1.00 95.50 177 ILE A CA 1
ATOM 1388 C C . ILE A 1 177 ? 27.321 4.476 -31.081 1.00 95.50 177 ILE A C 1
ATOM 1390 O O . ILE A 1 177 ? 26.819 4.902 -30.043 1.00 95.50 177 ILE A O 1
ATOM 1394 N N . GLU A 1 178 ? 28.600 4.120 -31.176 1.00 96.25 178 GLU A N 1
ATOM 1395 C CA . GLU A 1 178 ? 29.552 4.191 -30.063 1.00 96.25 178 GLU A CA 1
ATOM 1396 C C . GLU A 1 178 ? 29.682 5.625 -29.541 1.00 96.25 178 GLU A C 1
ATOM 1398 O O . GLU A 1 178 ? 29.467 5.865 -28.353 1.00 96.25 178 GLU A O 1
ATOM 1403 N N . MET A 1 179 ? 29.879 6.599 -30.437 1.00 96.81 179 MET A N 1
ATOM 1404 C CA . MET A 1 179 ? 29.901 8.021 -30.077 1.00 96.81 179 MET A CA 1
ATOM 1405 C C . MET A 1 179 ? 28.604 8.482 -29.401 1.00 96.81 179 MET A C 1
ATOM 1407 O O . MET A 1 179 ? 28.621 9.270 -28.453 1.00 96.81 179 MET A O 1
ATOM 1411 N N . LYS A 1 180 ? 27.446 8.042 -29.906 1.00 96.44 180 LYS A N 1
ATOM 1412 C CA . LYS A 1 180 ? 26.150 8.412 -29.324 1.00 96.44 180 LYS A CA 1
ATOM 1413 C C . LYS A 1 180 ? 25.921 7.750 -27.971 1.00 96.44 180 LYS A C 1
ATOM 1415 O O . LYS A 1 180 ? 25.312 8.380 -27.111 1.00 96.44 180 LYS A O 1
ATOM 1420 N N . ALA A 1 181 ? 26.398 6.525 -27.777 1.00 95.75 181 ALA A N 1
ATOM 1421 C CA . ALA A 1 181 ? 26.335 5.832 -26.498 1.00 95.75 181 ALA A CA 1
ATOM 1422 C C . ALA A 1 181 ? 27.201 6.541 -25.448 1.00 95.75 181 ALA A C 1
ATOM 1424 O O . ALA A 1 181 ? 26.698 6.839 -24.367 1.00 95.75 181 ALA A O 1
ATOM 1425 N N . GLU A 1 182 ? 28.439 6.901 -25.799 1.00 97.31 182 GLU A N 1
ATOM 1426 C CA . GLU A 1 182 ? 29.337 7.686 -24.942 1.00 97.31 182 GLU A CA 1
ATOM 1427 C C . GLU A 1 182 ? 28.701 9.030 -24.554 1.00 97.31 182 GLU A C 1
ATOM 1429 O O . GLU A 1 182 ? 28.583 9.351 -23.374 1.00 97.31 182 GLU A O 1
ATOM 1434 N N . GLN A 1 183 ? 28.148 9.762 -25.529 1.00 97.25 183 GLN A N 1
ATOM 1435 C CA . GLN A 1 183 ? 27.455 11.026 -25.265 1.00 97.25 183 GLN A CA 1
ATOM 1436 C C . GLN A 1 183 ? 26.264 10.868 -24.300 1.00 97.25 183 GLN A C 1
ATOM 1438 O O . GLN A 1 183 ? 25.996 11.757 -23.490 1.00 97.25 183 GLN A O 1
ATOM 1443 N N . VAL A 1 184 ? 25.506 9.772 -24.393 1.00 97.44 184 VAL A N 1
ATOM 1444 C CA . VAL A 1 184 ? 24.378 9.506 -23.484 1.00 97.44 184 VAL A CA 1
ATOM 1445 C C . VAL A 1 184 ? 24.868 9.178 -22.074 1.00 97.44 184 VAL A C 1
ATOM 1447 O O . VAL A 1 184 ? 24.268 9.657 -21.108 1.00 97.44 184 VAL A O 1
ATOM 1450 N N . GLU A 1 185 ? 25.943 8.403 -21.954 1.00 97.31 185 GLU A N 1
ATOM 1451 C CA . GLU A 1 185 ? 26.579 8.062 -20.679 1.00 97.31 185 GLU A CA 1
ATOM 1452 C C . GLU A 1 185 ? 27.093 9.326 -19.966 1.00 97.31 185 GLU A C 1
ATOM 1454 O O . GLU A 1 185 ? 26.754 9.560 -18.804 1.00 97.31 185 GLU A O 1
ATOM 1459 N N . ASP A 1 186 ? 27.784 10.217 -20.681 1.00 97.12 186 ASP A N 1
ATOM 1460 C CA . ASP A 1 186 ? 28.265 11.498 -20.146 1.00 97.12 186 ASP A CA 1
ATOM 1461 C C . ASP A 1 186 ? 27.117 12.374 -19.629 1.00 97.12 186 ASP A C 1
ATOM 1463 O O . ASP A 1 186 ? 27.171 12.932 -18.526 1.00 97.12 186 ASP A O 1
ATOM 1467 N N . MET A 1 187 ? 26.030 12.477 -20.401 1.00 96.62 187 MET A N 1
ATOM 1468 C CA . MET A 1 187 ? 24.838 13.223 -19.988 1.00 96.62 187 MET A CA 1
ATOM 1469 C C . MET A 1 187 ? 24.172 12.589 -18.760 1.00 96.62 187 MET A C 1
ATOM 1471 O O . MET A 1 187 ? 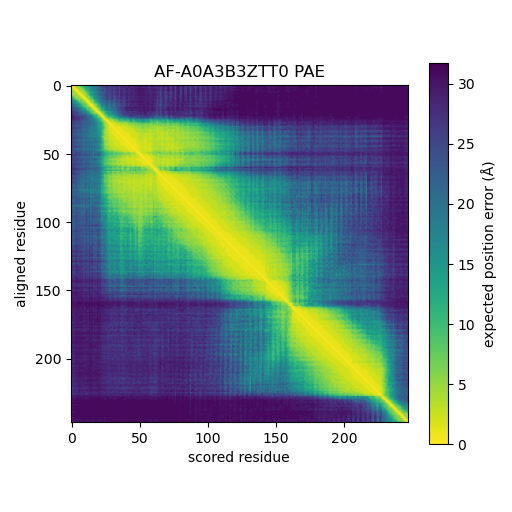23.663 13.301 -17.887 1.00 96.62 187 MET A O 1
ATOM 1475 N N . TYR A 1 188 ? 24.168 11.257 -18.670 1.00 96.38 188 TYR A N 1
ATOM 1476 C CA . TYR A 1 188 ? 23.653 10.534 -17.513 1.00 96.38 188 TYR A CA 1
ATOM 1477 C C . TYR A 1 188 ? 24.477 10.838 -16.256 1.00 96.38 188 TYR A C 1
ATOM 1479 O O . TYR A 1 188 ? 23.896 11.190 -15.223 1.00 96.38 188 TYR A O 1
ATOM 1487 N N . GLN A 1 189 ? 25.806 10.769 -16.356 1.00 97.25 189 GLN A N 1
ATOM 1488 C CA . GLN A 1 189 ? 26.733 11.061 -15.261 1.00 97.25 189 GLN A CA 1
ATOM 1489 C C . GLN A 1 189 ? 26.642 12.524 -14.812 1.00 97.25 189 GLN A C 1
ATOM 1491 O O . GLN A 1 189 ? 26.497 12.793 -13.618 1.00 97.25 189 GLN A O 1
ATOM 1496 N N . SER A 1 190 ? 26.625 13.470 -15.756 1.00 97.00 190 SER A N 1
ATOM 1497 C CA . SER A 1 190 ? 26.468 14.899 -15.463 1.00 97.00 190 SER A CA 1
ATOM 1498 C C . SER A 1 190 ? 25.164 15.186 -14.713 1.00 97.00 190 SER A C 1
ATOM 1500 O O . SER A 1 190 ? 25.156 15.881 -13.695 1.00 97.00 190 SER A O 1
ATOM 1502 N N . ARG A 1 191 ? 24.052 14.579 -15.147 1.00 96.38 191 ARG A N 1
ATOM 1503 C CA . ARG A 1 191 ? 22.762 14.715 -14.461 1.00 96.38 191 ARG A CA 1
ATOM 1504 C C . ARG A 1 191 ? 22.786 14.116 -13.053 1.00 96.38 191 ARG A C 1
ATOM 1506 O O . ARG A 1 191 ? 22.192 14.704 -12.150 1.00 96.38 191 ARG A O 1
ATOM 1513 N N . GLN A 1 192 ? 23.438 12.969 -12.849 1.00 96.75 192 GLN A N 1
ATOM 1514 C CA . GLN A 1 192 ? 23.588 12.400 -11.505 1.00 96.75 192 GLN A CA 1
ATOM 1515 C C . GLN A 1 192 ? 24.387 13.325 -10.583 1.00 96.75 192 GLN A C 1
ATOM 1517 O O . GLN A 1 192 ? 23.966 13.566 -9.451 1.00 96.75 192 GLN A O 1
ATOM 1522 N N . GLN A 1 193 ? 25.491 13.882 -11.081 1.00 96.44 193 GLN A N 1
ATOM 1523 C CA . GLN A 1 193 ? 26.323 14.813 -10.326 1.00 96.44 193 GLN A CA 1
ATOM 1524 C C . GLN A 1 193 ? 25.536 16.070 -9.927 1.00 96.44 193 GLN A C 1
ATOM 1526 O O . GLN A 1 193 ? 25.491 16.414 -8.747 1.00 96.44 193 GLN A O 1
ATOM 1531 N N . LEU A 1 194 ? 24.812 16.681 -10.871 1.00 96.81 194 LEU A N 1
ATOM 1532 C CA . LEU A 1 194 ? 23.937 17.825 -10.590 1.00 96.81 194 LEU A CA 1
ATOM 1533 C C . LEU A 1 194 ? 22.843 17.488 -9.567 1.00 96.81 194 LEU A C 1
ATOM 1535 O O . LEU A 1 194 ? 22.552 18.292 -8.684 1.00 96.81 194 LEU A O 1
ATOM 1539 N N . SER A 1 195 ? 22.241 16.298 -9.652 1.00 96.44 195 SER A N 1
ATOM 1540 C CA . SER A 1 195 ? 21.236 15.853 -8.678 1.00 96.44 195 SER A CA 1
ATOM 1541 C C . SER A 1 195 ? 21.820 15.729 -7.269 1.00 96.44 195 SER A C 1
ATOM 1543 O O . SER A 1 195 ? 21.151 16.079 -6.295 1.00 96.44 195 SE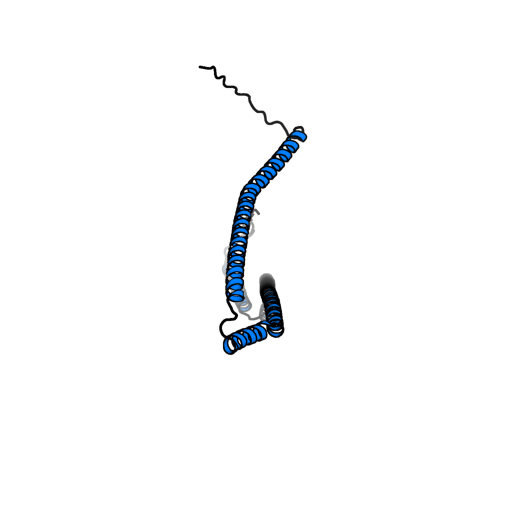R A O 1
ATOM 1545 N N . LYS A 1 196 ? 23.056 15.233 -7.149 1.00 96.31 196 LYS A N 1
ATOM 1546 C CA . LYS A 1 196 ? 23.757 15.112 -5.869 1.00 96.31 196 LYS A CA 1
ATOM 1547 C C . LYS A 1 196 ? 24.071 16.488 -5.280 1.00 96.31 196 LYS A C 1
ATOM 1549 O O . LYS A 1 196 ? 23.739 16.742 -4.125 1.00 96.31 196 LYS A O 1
ATOM 1554 N N . GLU A 1 197 ? 24.618 17.391 -6.089 1.00 97.25 197 GLU A N 1
ATOM 1555 C CA . GLU A 1 197 ? 24.920 18.771 -5.687 1.00 97.25 197 GLU A CA 1
ATOM 1556 C C . GLU A 1 197 ? 23.663 19.528 -5.237 1.00 97.25 197 GLU A C 1
ATOM 1558 O O . GLU A 1 197 ? 23.679 20.213 -4.215 1.00 97.25 197 GLU A O 1
ATOM 1563 N N . GLN A 1 198 ? 22.538 19.359 -5.942 1.00 96.56 198 GLN A N 1
ATOM 1564 C CA . GLN A 1 198 ? 21.255 19.940 -5.533 1.00 96.56 198 GLN A CA 1
ATOM 1565 C C . GLN A 1 198 ? 20.791 19.428 -4.164 1.00 96.56 198 GLN A C 1
ATOM 1567 O O . GLN A 1 198 ? 20.274 20.206 -3.357 1.00 96.56 198 GLN A O 1
ATOM 1572 N N . GLN A 1 199 ? 20.971 18.136 -3.883 1.00 96.81 199 GLN A N 1
ATOM 1573 C CA . GLN A 1 199 ? 20.605 17.556 -2.594 1.00 96.81 199 GLN A CA 1
ATOM 1574 C C . GLN A 1 199 ? 21.511 18.057 -1.463 1.00 96.81 199 GLN A C 1
ATOM 1576 O O . GLN A 1 199 ? 21.007 18.414 -0.398 1.00 96.81 199 GLN A O 1
ATOM 1581 N N . GLU A 1 200 ? 22.821 18.136 -1.695 1.00 96.69 200 GLU A N 1
ATOM 1582 C CA . GLU A 1 200 ? 23.783 18.692 -0.736 1.00 96.69 200 GLU A CA 1
ATOM 1583 C C . GLU A 1 200 ? 23.485 20.167 -0.430 1.00 96.69 200 GLU A C 1
ATOM 1585 O O . GLU A 1 200 ? 23.424 20.558 0.738 1.00 96.69 200 GLU A O 1
ATOM 1590 N N . LEU A 1 201 ? 23.201 20.974 -1.459 1.00 97.00 201 LEU A N 1
ATOM 1591 C CA . LEU A 1 201 ? 22.835 22.380 -1.293 1.00 97.00 201 LEU A CA 1
ATOM 1592 C C . LEU A 1 201 ? 21.536 22.540 -0.494 1.00 97.00 201 LEU A C 1
ATOM 1594 O O . LEU A 1 201 ? 21.453 23.402 0.382 1.00 97.00 201 LEU A O 1
ATOM 1598 N N . LYS A 1 202 ? 20.535 21.691 -0.750 1.00 95.94 202 LYS A N 1
ATOM 1599 C CA . LYS A 1 202 ? 19.284 21.682 0.016 1.00 95.94 202 LYS A CA 1
ATOM 1600 C C . LYS A 1 202 ? 19.530 21.367 1.495 1.00 95.94 202 LYS A C 1
ATOM 1602 O O . LYS A 1 202 ? 19.053 22.101 2.357 1.00 95.94 202 LYS A O 1
ATOM 1607 N N . LEU A 1 203 ? 20.333 20.340 1.787 1.00 96.50 203 LEU A N 1
ATOM 1608 C CA . LEU A 1 203 ? 20.699 19.970 3.159 1.00 96.50 203 LEU A CA 1
ATOM 1609 C C . LEU A 1 203 ? 21.476 21.077 3.888 1.00 96.50 203 LEU A C 1
ATOM 1611 O O . LEU A 1 203 ? 21.348 21.199 5.104 1.00 96.50 203 LEU A O 1
ATOM 1615 N N . ALA A 1 204 ? 22.260 21.889 3.175 1.00 95.38 204 ALA A N 1
ATOM 1616 C CA . ALA A 1 204 ? 22.943 23.048 3.751 1.00 95.38 204 ALA A CA 1
ATOM 1617 C C . ALA A 1 204 ? 22.003 24.250 3.971 1.00 95.38 204 ALA A C 1
ATOM 1619 O O . ALA A 1 204 ? 22.171 25.007 4.933 1.00 95.38 204 ALA A O 1
ATOM 1620 N N . LEU A 1 205 ? 21.011 24.430 3.094 1.00 96.88 205 LEU A N 1
ATOM 1621 C CA . LEU A 1 205 ? 20.078 25.555 3.134 1.00 96.88 205 LEU A CA 1
ATOM 1622 C C . LEU A 1 205 ? 18.990 25.391 4.209 1.00 96.88 205 LEU A C 1
ATOM 1624 O O . LEU A 1 205 ? 18.654 26.365 4.887 1.00 96.88 205 LEU A O 1
ATOM 1628 N N . ASP A 1 206 ? 18.471 24.178 4.410 1.00 96.19 206 ASP A N 1
ATOM 1629 C CA . ASP A 1 206 ? 17.378 23.910 5.357 1.00 96.19 206 ASP A CA 1
ATOM 1630 C C . ASP A 1 206 ? 17.713 24.339 6.813 1.00 96.19 206 ASP A C 1
ATOM 1632 O O . ASP A 1 206 ? 16.906 25.043 7.436 1.00 96.19 206 ASP A O 1
ATOM 1636 N N . PRO A 1 207 ? 18.908 24.041 7.374 1.00 95.81 207 PRO A N 1
ATOM 1637 C CA . PRO A 1 207 ? 19.305 24.532 8.693 1.00 95.81 207 PRO A CA 1
ATOM 1638 C C . PRO A 1 207 ? 19.397 26.059 8.765 1.00 95.81 207 PRO A C 1
ATOM 1640 O O . PRO A 1 207 ? 18.980 26.645 9.766 1.00 95.81 207 PRO A O 1
ATOM 1643 N N . GLN A 1 208 ? 19.898 26.717 7.714 1.00 96.12 208 GLN A N 1
ATOM 1644 C CA . GLN A 1 208 ? 19.986 28.180 7.662 1.00 96.12 208 GLN A CA 1
ATOM 1645 C C . GLN A 1 208 ? 18.604 28.833 7.689 1.00 96.12 208 GLN A C 1
ATOM 1647 O O . GLN A 1 208 ? 18.394 29.774 8.456 1.00 96.12 208 GLN A O 1
ATOM 1652 N N . LEU A 1 209 ? 17.648 28.310 6.916 1.00 96.44 209 LEU A N 1
ATOM 1653 C CA . LEU A 1 209 ? 16.261 28.780 6.941 1.00 96.44 209 LEU A CA 1
ATOM 1654 C C . LEU A 1 209 ? 15.643 28.614 8.336 1.00 96.44 209 LEU A C 1
ATOM 1656 O O . LEU A 1 209 ? 15.022 29.549 8.845 1.00 96.44 209 LEU A O 1
ATOM 1660 N N . SER A 1 210 ? 15.883 27.476 8.996 1.00 95.00 210 SER A N 1
ATOM 1661 C CA . SER A 1 210 ? 15.384 27.224 10.356 1.00 95.00 210 SER A CA 1
ATOM 1662 C C . SER A 1 210 ? 15.970 28.187 11.400 1.00 95.00 210 SER A C 1
ATOM 1664 O O . SER A 1 210 ? 15.252 28.684 12.273 1.00 95.00 210 SER A O 1
ATOM 1666 N N . LEU A 1 211 ? 17.267 28.500 11.290 1.00 96.56 211 LEU A N 1
ATOM 1667 C CA . LEU A 1 211 ? 17.942 29.469 12.148 1.00 96.56 211 LEU A CA 1
ATOM 1668 C C . LEU A 1 211 ? 17.363 30.867 11.925 1.00 96.56 211 LEU A C 1
ATOM 1670 O O . LEU A 1 211 ? 17.036 31.556 12.889 1.00 96.56 211 LEU A O 1
ATOM 1674 N N . ASN A 1 212 ? 17.203 31.268 10.663 1.00 96.69 212 ASN A N 1
ATOM 1675 C CA . ASN A 1 212 ? 16.667 32.575 10.300 1.00 96.69 212 ASN A CA 1
ATOM 1676 C C . ASN A 1 212 ? 15.237 32.758 10.835 1.00 96.69 212 ASN A C 1
ATOM 1678 O O . ASN A 1 212 ? 14.918 33.786 11.430 1.00 96.69 212 ASN A O 1
ATOM 1682 N N . GLN A 1 213 ? 14.405 31.717 10.729 1.00 96.81 213 GLN A N 1
ATOM 1683 C CA . GLN A 1 213 ? 13.053 31.717 11.283 1.00 96.81 213 GLN A CA 1
ATOM 1684 C C . GLN A 1 213 ? 13.052 31.867 12.812 1.00 96.81 213 GLN A C 1
ATOM 1686 O O . GLN A 1 213 ? 12.287 32.676 13.341 1.00 96.81 213 GLN A O 1
ATOM 1691 N N . ARG A 1 214 ? 13.935 31.153 13.526 1.00 97.00 214 ARG A N 1
ATOM 1692 C CA . ARG A 1 214 ? 14.085 31.283 14.988 1.00 97.00 214 ARG A CA 1
ATOM 1693 C C . ARG A 1 214 ? 14.516 32.693 15.389 1.00 97.00 214 ARG A C 1
ATOM 1695 O O . ARG A 1 214 ? 13.895 33.295 16.259 1.00 97.00 214 ARG A O 1
ATOM 1702 N N . LEU A 1 215 ? 15.529 33.237 14.717 1.00 96.88 215 LEU A N 1
ATOM 1703 C CA . LEU A 1 215 ? 16.002 34.602 14.952 1.00 96.88 215 LEU A CA 1
ATOM 1704 C C . LEU A 1 215 ? 14.903 35.641 14.677 1.00 96.88 215 LEU A C 1
ATOM 1706 O O . LEU A 1 215 ? 14.781 36.615 15.419 1.00 96.88 215 LEU A O 1
ATOM 1710 N N . SER A 1 216 ? 14.065 35.430 13.656 1.00 96.69 216 SER A N 1
ATOM 1711 C CA . SER A 1 216 ? 12.913 36.300 13.390 1.00 96.69 216 SER A CA 1
ATOM 1712 C C . SER A 1 216 ? 11.885 36.252 14.526 1.00 96.69 216 SER A C 1
ATOM 1714 O O . SER A 1 216 ? 11.411 37.303 14.958 1.00 96.69 216 SER A O 1
ATOM 1716 N N . GLN A 1 217 ? 11.589 35.065 15.068 1.00 96.56 217 GLN A N 1
ATOM 1717 C CA . GLN A 1 217 ? 10.686 34.919 16.217 1.00 96.56 217 GLN A CA 1
ATOM 1718 C C . GLN A 1 217 ? 11.246 35.602 17.474 1.00 96.56 217 GLN A C 1
ATOM 1720 O O . GLN A 1 217 ? 10.524 36.327 18.158 1.00 96.56 217 GLN A O 1
ATOM 1725 N N . GLU A 1 218 ? 12.536 35.424 17.774 1.00 96.44 218 GLU A N 1
ATOM 1726 C CA . GLU A 1 218 ? 13.195 36.102 18.899 1.00 96.44 218 GLU A CA 1
ATOM 1727 C C . GLU A 1 218 ? 13.167 37.625 18.736 1.00 96.44 218 GLU A C 1
ATOM 1729 O O . GLU A 1 218 ? 12.836 38.348 19.680 1.00 96.44 218 GLU A O 1
ATOM 1734 N N . LYS A 1 219 ? 13.443 38.122 17.524 1.00 95.94 219 LYS A N 1
ATOM 1735 C CA . LYS A 1 219 ? 13.333 39.546 17.194 1.00 95.94 219 LYS A CA 1
ATOM 1736 C C . LYS A 1 219 ? 11.926 40.072 17.477 1.00 95.94 219 LYS A C 1
ATOM 1738 O O . LYS A 1 219 ? 11.796 41.120 18.106 1.00 95.94 219 LYS A O 1
ATOM 1743 N N . GLU A 1 220 ? 10.879 39.372 17.047 1.00 94.88 220 GLU A N 1
ATOM 1744 C CA . GLU A 1 220 ? 9.490 39.769 17.312 1.00 94.88 220 GLU A CA 1
ATOM 1745 C C . GLU A 1 220 ? 9.170 39.789 18.812 1.00 94.88 220 GLU A C 1
ATOM 1747 O O . GLU A 1 220 ? 8.585 40.759 19.298 1.00 94.88 220 GLU A O 1
ATOM 1752 N N . GLN A 1 221 ? 9.619 38.783 19.569 1.00 93.81 221 GLN A N 1
ATOM 1753 C CA . GLN A 1 221 ? 9.449 38.743 21.025 1.00 93.81 221 GLN A CA 1
ATOM 1754 C C . GLN A 1 221 ? 10.150 39.913 21.725 1.00 93.81 221 GLN A C 1
ATOM 1756 O O . GLN A 1 221 ? 9.589 40.515 22.643 1.00 93.81 221 GLN A O 1
ATOM 1761 N N . LEU A 1 222 ? 11.373 40.249 21.310 1.00 94.19 222 LEU A N 1
ATOM 1762 C CA . LEU A 1 222 ? 12.109 41.389 21.855 1.00 94.19 222 LEU A CA 1
ATOM 1763 C C . LEU A 1 222 ? 11.419 42.710 21.506 1.00 94.19 222 LEU A C 1
ATOM 1765 O O . LEU A 1 222 ? 11.241 43.553 22.384 1.00 94.19 222 LEU A O 1
ATOM 1769 N N . VAL A 1 223 ? 10.967 42.873 20.260 1.00 93.25 223 VAL A N 1
ATOM 1770 C CA . VAL A 1 223 ? 10.196 44.049 19.828 1.00 93.25 223 VAL A CA 1
ATOM 1771 C C . VAL A 1 223 ? 8.908 44.187 20.643 1.00 93.25 223 VAL A C 1
ATOM 1773 O O . VAL A 1 223 ? 8.591 45.292 21.084 1.00 93.25 223 VAL A O 1
ATOM 1776 N N . PHE A 1 224 ? 8.198 43.087 20.901 1.00 92.81 224 PHE A N 1
ATOM 1777 C CA . PHE A 1 224 ? 7.018 43.066 21.766 1.00 92.81 224 PHE A CA 1
ATOM 1778 C C . PHE A 1 224 ? 7.361 43.523 23.191 1.00 92.81 224 PHE A C 1
ATOM 1780 O O . PHE A 1 224 ? 6.747 44.455 23.707 1.00 92.81 224 PHE A O 1
ATOM 1787 N N . LYS A 1 225 ? 8.400 42.943 23.809 1.00 89.38 225 LYS A N 1
ATOM 1788 C CA . LYS A 1 225 ? 8.855 43.330 25.156 1.00 89.38 225 LYS A CA 1
ATOM 1789 C C . LYS A 1 225 ? 9.245 44.803 25.250 1.00 89.38 225 LYS A C 1
ATOM 1791 O O . LYS A 1 225 ? 8.956 45.428 26.261 1.00 89.38 225 LYS A O 1
ATOM 1796 N N . ILE A 1 226 ? 9.877 45.361 24.217 1.00 88.94 226 ILE A N 1
ATOM 1797 C CA . ILE A 1 226 ? 10.253 46.781 24.176 1.00 88.94 226 ILE A CA 1
ATOM 1798 C C . ILE A 1 226 ? 9.009 47.668 24.068 1.00 88.94 226 ILE A C 1
ATOM 1800 O O . ILE A 1 226 ? 8.887 48.626 24.825 1.00 88.94 226 ILE A O 1
ATOM 1804 N N . ARG A 1 227 ? 8.063 47.337 23.178 1.00 85.00 227 ARG A N 1
ATOM 1805 C CA . ARG A 1 227 ? 6.815 48.107 23.008 1.00 85.00 227 ARG A CA 1
ATOM 1806 C C . ARG A 1 227 ? 5.903 48.067 24.235 1.00 85.00 227 ARG A C 1
ATOM 1808 O O . ARG A 1 227 ? 5.107 48.979 24.418 1.00 85.00 227 ARG A O 1
ATOM 1815 N N . HIS A 1 228 ? 6.022 47.033 25.065 1.00 80.19 228 HIS A N 1
ATOM 1816 C CA . HIS A 1 228 ? 5.220 46.850 26.277 1.00 80.19 228 HIS A CA 1
ATOM 1817 C C . HIS A 1 228 ? 6.037 46.997 27.577 1.00 80.19 228 HIS A C 1
ATOM 1819 O O . HIS A 1 228 ? 5.554 46.640 28.652 1.00 80.19 228 HIS A O 1
ATOM 1825 N N . ARG A 1 229 ? 7.262 47.542 27.497 1.00 62.94 229 ARG A N 1
ATOM 1826 C CA . ARG A 1 229 ? 8.190 47.735 28.629 1.00 62.94 229 ARG A CA 1
ATOM 1827 C C . ARG A 1 229 ? 7.633 48.661 29.712 1.00 62.94 229 ARG A C 1
ATOM 1829 O O . ARG A 1 229 ? 7.971 48.491 30.877 1.00 62.94 229 ARG A O 1
ATOM 1836 N N . ASP A 1 230 ? 6.734 49.568 29.348 1.00 56.38 230 ASP A N 1
ATOM 1837 C CA . ASP A 1 230 ? 6.093 50.494 30.287 1.00 56.38 230 ASP A CA 1
ATOM 1838 C C . ASP A 1 230 ? 4.918 49.855 31.064 1.00 56.38 230 ASP A C 1
ATOM 1840 O O . ASP A 1 230 ? 4.222 50.545 31.804 1.00 56.38 230 ASP A O 1
ATOM 1844 N N . SER A 1 231 ? 4.691 48.536 30.927 1.00 58.25 231 SER A N 1
ATOM 1845 C CA . SER A 1 231 ? 3.544 47.827 31.520 1.00 58.25 231 SER A CA 1
ATOM 1846 C C . SER A 1 231 ? 3.881 46.797 32.622 1.00 58.25 231 SER A C 1
ATOM 1848 O O . SER A 1 231 ? 2.948 46.195 33.154 1.00 58.25 231 SER A O 1
ATOM 1850 N N . TYR A 1 232 ? 5.151 46.586 33.009 1.00 50.62 232 TYR A N 1
ATOM 1851 C CA . TYR A 1 232 ? 5.531 45.698 34.134 1.00 50.62 232 TYR A CA 1
ATOM 1852 C C . TYR A 1 232 ? 6.601 46.323 35.059 1.00 50.62 232 TYR A C 1
ATOM 1854 O O . TYR A 1 232 ? 7.483 47.026 34.565 1.00 50.62 232 TYR A O 1
ATOM 1862 N N . PRO A 1 233 ? 6.570 46.085 36.393 1.00 51.09 233 PRO A N 1
ATOM 1863 C CA . PRO A 1 233 ? 7.395 46.824 37.352 1.00 51.09 233 PRO A CA 1
ATOM 1864 C C . PRO A 1 233 ? 8.880 46.452 37.253 1.00 51.09 233 PRO A C 1
ATOM 1866 O O . PRO A 1 233 ? 9.255 45.283 37.330 1.00 51.09 233 PRO A O 1
ATOM 1869 N N . SER A 1 234 ? 9.719 47.477 37.113 1.00 50.19 234 SER A N 1
ATOM 1870 C CA . SER A 1 234 ? 11.181 47.416 37.048 1.00 50.19 234 SER A CA 1
ATOM 1871 C C . SER A 1 234 ? 11.794 46.667 38.243 1.00 50.19 234 SER A C 1
ATOM 1873 O O . SER A 1 234 ? 11.719 47.136 39.379 1.00 50.19 234 SER A O 1
ATOM 1875 N N . MET A 1 235 ? 12.436 45.519 37.994 1.00 47.75 235 MET A N 1
ATOM 1876 C CA . MET A 1 235 ? 13.355 44.913 38.961 1.00 47.75 235 MET A CA 1
ATOM 1877 C C . MET A 1 235 ? 14.700 45.642 38.882 1.00 47.75 235 MET A C 1
ATOM 1879 O O . MET A 1 235 ? 15.385 45.634 37.861 1.00 47.75 235 MET A O 1
ATOM 1883 N N . HIS A 1 236 ? 15.027 46.295 39.990 1.00 50.94 236 HIS A N 1
ATOM 1884 C CA . HIS A 1 236 ? 16.240 47.055 40.261 1.00 50.94 236 HIS A CA 1
ATOM 1885 C C . HIS A 1 236 ? 17.511 46.225 39.992 1.00 50.94 236 HIS A C 1
ATOM 1887 O O . HIS A 1 236 ? 17.727 45.198 40.633 1.00 50.94 236 HIS A O 1
ATOM 1893 N N . LEU A 1 237 ? 18.375 46.683 39.082 1.00 46.31 237 LEU A N 1
ATOM 1894 C CA . LEU A 1 237 ? 19.714 46.125 38.867 1.00 46.31 237 LEU A CA 1
ATOM 1895 C C . LEU A 1 237 ? 20.754 47.086 39.450 1.00 46.31 237 LEU A C 1
ATOM 1897 O O . LEU A 1 237 ? 20.974 48.176 38.926 1.00 46.31 237 LEU A O 1
ATOM 1901 N N . SER A 1 238 ? 21.365 46.665 40.561 1.00 39.28 238 SER A N 1
ATOM 1902 C CA . SER A 1 238 ? 22.514 47.325 41.182 1.00 39.28 238 SER A CA 1
ATOM 1903 C C . SER A 1 238 ? 23.703 47.356 40.225 1.00 39.28 238 SER A C 1
ATOM 1905 O O . SER A 1 238 ? 24.129 46.321 39.716 1.00 39.28 238 SER A O 1
ATOM 1907 N N . ALA A 1 239 ? 24.264 48.547 40.026 1.00 40.50 239 ALA A N 1
ATOM 1908 C CA . ALA A 1 239 ? 25.512 48.747 39.310 1.00 40.50 239 ALA A CA 1
ATOM 1909 C C . ALA A 1 239 ? 26.700 48.295 40.176 1.00 40.50 239 ALA A C 1
ATOM 1911 O O . ALA A 1 239 ? 26.964 48.874 41.228 1.00 40.50 239 ALA A O 1
ATOM 1912 N N . MET A 1 240 ? 27.437 47.286 39.715 1.00 43.91 240 MET A N 1
ATOM 1913 C CA . MET A 1 240 ? 28.812 47.024 40.137 1.00 43.91 240 MET A CA 1
ATOM 1914 C C . MET A 1 240 ? 29.698 47.096 38.895 1.00 43.91 240 MET A C 1
ATOM 1916 O O . MET A 1 240 ? 29.608 46.254 38.006 1.00 43.91 240 MET A O 1
ATOM 1920 N N . VAL A 1 241 ? 30.527 48.134 38.837 1.00 49.25 241 VAL A N 1
ATOM 1921 C CA . VAL A 1 241 ? 31.634 48.275 37.888 1.00 49.25 241 VAL A CA 1
ATOM 1922 C C . VAL A 1 241 ? 32.902 47.801 38.598 1.00 49.25 241 VAL A C 1
ATOM 1924 O O . VAL A 1 241 ? 33.189 48.316 39.679 1.00 49.25 241 VAL A O 1
ATOM 1927 N N . PRO A 1 242 ? 33.683 46.880 38.010 1.00 51.56 242 PRO A N 1
ATOM 1928 C CA . PRO A 1 242 ? 35.105 46.786 38.302 1.00 51.56 242 PRO A CA 1
ATOM 1929 C C . PRO A 1 242 ? 35.925 47.355 37.142 1.00 51.56 242 PRO A C 1
ATOM 1931 O O . PRO A 1 242 ? 35.859 46.903 36.000 1.00 51.56 242 PRO A O 1
ATOM 1934 N N . GLU A 1 243 ? 36.692 48.371 37.503 1.00 47.00 243 GLU A N 1
ATOM 1935 C CA . GLU A 1 243 ? 37.760 49.036 36.772 1.00 47.00 243 GLU A CA 1
ATOM 1936 C C . GLU A 1 243 ? 38.914 48.060 36.473 1.00 47.00 243 GLU A C 1
ATOM 1938 O O . GLU A 1 243 ? 39.405 47.374 37.369 1.00 47.00 243 GLU A O 1
ATOM 1943 N N . ILE A 1 244 ? 39.354 47.992 35.213 1.00 51.66 244 ILE A N 1
ATOM 1944 C CA . ILE A 1 244 ? 40.583 47.295 34.806 1.00 51.66 244 ILE A CA 1
ATOM 1945 C C . ILE A 1 244 ? 41.465 48.321 34.092 1.00 51.66 244 ILE A C 1
ATOM 1947 O O . ILE A 1 244 ? 41.140 48.779 32.996 1.00 51.66 244 ILE A O 1
ATOM 1951 N N . ALA A 1 245 ? 42.573 48.691 34.735 1.00 45.09 245 ALA A N 1
ATOM 1952 C CA . ALA A 1 245 ? 43.650 49.484 34.148 1.00 45.09 245 ALA A CA 1
ATOM 1953 C C . ALA A 1 245 ? 44.615 48.588 33.332 1.00 45.09 245 ALA A C 1
ATOM 1955 O O . ALA A 1 245 ? 44.756 47.407 33.657 1.00 45.09 245 ALA A O 1
ATOM 1956 N N . PRO A 1 246 ? 45.300 49.113 32.293 1.00 65.06 246 PRO A N 1
ATOM 1957 C CA . PRO A 1 246 ? 46.063 48.298 31.348 1.00 65.06 246 PRO A CA 1
ATOM 1958 C C . PRO A 1 246 ? 47.570 48.247 31.654 1.00 65.06 246 PRO A C 1
ATOM 1960 O O . PRO A 1 246 ? 48.178 49.282 31.940 1.00 65.06 246 PRO A O 1
ATOM 1963 N N . ARG A 1 247 ? 48.182 47.069 31.477 1.00 41.12 247 ARG A N 1
ATOM 1964 C CA . ARG A 1 247 ? 49.453 46.846 30.757 1.00 41.12 247 ARG A CA 1
ATOM 1965 C C . ARG A 1 247 ? 49.732 45.360 30.574 1.00 41.12 247 ARG A C 1
ATOM 1967 O O . ARG A 1 247 ? 49.537 44.610 31.552 1.00 41.12 247 ARG A O 1
#